Protein AF-K9VAM4-F1 (afdb_monomer)

Secondary structure (DSSP, 8-state):
----------------------PPP------SHHHHHHHHHHHHHHHHHHHHHT----PPPHHHHHHHHHHHHHHHHHHHHHSTT--SHHHHHHHHHHHHHHHHHHHHS---SHHHHHHHHHHHHHHHHHHHHHHHHHHHHHHHHH--SSHHHHHHHHHHHHHHHHHHHHHHHHHHHHHHHHHHHHHHHHTT-

Radius of gyration: 41.48 Å; Cα contacts (8 Å, |Δi|>4): 145; chains: 1; bounding box: 111×68×100 Å

Organism: NCBI:txid179408

pLDDT: mean 79.6, std 23.28, range [32.22, 98.62]

Solvent-accessible surface area (backbone atoms only — not comparable to full-atom values): 11176 Å² total; per-residue (Å²): 137,83,86,84,87,88,86,88,80,92,82,91,81,91,83,85,88,85,86,86,89,84,84,84,82,88,86,84,87,89,86,70,66,62,67,52,53,54,53,52,52,52,52,53,52,51,52,52,53,54,62,62,65,64,69,68,72,81,69,76,52,68,69,55,46,40,52,55,52,53,51,50,53,53,55,49,63,52,55,57,71,76,48,71,92,53,87,48,34,69,55,31,36,52,51,13,52,51,30,38,49,42,19,51,56,52,64,70,50,88,67,84,51,67,69,59,41,66,47,45,58,59,42,27,50,22,29,41,44,29,13,50,21,30,39,50,29,16,53,25,45,49,52,37,72,70,40,52,92,47,73,70,21,48,50,46,35,52,50,21,52,54,47,30,53,53,24,49,52,48,23,52,52,21,48,53,52,35,52,55,45,49,51,52,49,52,52,59,64,53,75,80,118

Mean predicted aligned error: 15.07 Å

Nearest PDB structures (foldseek):
  3tul-assembly5_D  TM=6.053E-01  e=4.409E-01  Salmonella enterica subsp. enterica serovar Typhimurium
  8dt0-assembly1_A  TM=5.233E-01  e=6.336E-01  synthetic construct
  8dt0-assembly2_B  TM=5.176E-01  e=1.010E+00  synthetic construct
  8tf5-assembly1_A  TM=4.336E-01  e=1.528E+00  Homo sapiens
  7z14-assembly1_C  TM=4.681E-01  e=2.086E+00  Tetronarce californica

Foldseek 3Di:
DDDDDDDDDDDDDDDDDDDDDDDDDDDDDDDDVVVVVVVVVVVVVVVVVVVVVVPPPPDDPPLRLLVQLLVLLVQLVCLCVPQVPPQALVSLLVNLVVLLVSLVSLVPRDDPDPLVVVLSVLLSVLSNQLSVLSNQLSVLNVQLVPFDPDPVSVVSVVVSVVSNVVSVVSNVVSVVSNVVSSVSSVCVSVVPD

Structure (mmCIF, N/CA/C/O backbone):
data_AF-K9VAM4-F1
#
_entry.id   AF-K9VAM4-F1
#
loop_
_atom_site.group_PDB
_atom_site.id
_atom_site.type_symbol
_atom_site.label_atom_id
_atom_site.label_alt_id
_atom_site.label_comp_id
_atom_site.label_asym_id
_atom_site.label_entity_id
_atom_site.label_seq_id
_atom_site.pdbx_PDB_ins_code
_atom_site.Cartn_x
_atom_site.Cartn_y
_atom_site.Cartn_z
_atom_site.occupancy
_atom_site.B_iso_or_equiv
_atom_site.auth_seq_id
_atom_site.auth_comp_id
_atom_site.auth_asym_id
_atom_site.auth_atom_id
_atom_site.pdbx_PDB_model_num
ATOM 1 N N . MET A 1 1 ? 87.499 0.862 -63.229 1.00 37.62 1 MET A N 1
ATOM 2 C CA . MET A 1 1 ? 88.209 -0.420 -63.031 1.00 37.62 1 MET A CA 1
ATOM 3 C C . MET A 1 1 ? 87.198 -1.407 -62.468 1.00 37.62 1 MET A C 1
ATOM 5 O O . MET A 1 1 ? 86.720 -1.185 -61.369 1.00 37.62 1 MET A O 1
ATOM 9 N N . SER A 1 2 ? 86.565 -2.199 -63.336 1.00 37.06 2 SER A N 1
ATOM 10 C CA . SER A 1 2 ? 86.938 -3.597 -63.662 1.00 37.06 2 SER A CA 1
ATOM 11 C C . SER A 1 2 ? 86.237 -4.555 -62.683 1.00 37.06 2 SER A C 1
ATOM 13 O O . SER A 1 2 ? 86.641 -4.628 -61.535 1.00 37.06 2 SER A O 1
ATOM 15 N N . GLN A 1 3 ? 85.024 -5.042 -62.970 1.00 37.03 3 GLN A N 1
ATOM 16 C CA . GLN A 1 3 ? 84.646 -6.160 -63.863 1.00 37.03 3 GLN A CA 1
ATOM 17 C C . GLN A 1 3 ? 85.127 -7.553 -63.424 1.00 37.03 3 GLN A C 1
ATOM 19 O O . GLN A 1 3 ? 86.268 -7.717 -63.009 1.00 37.03 3 GLN A O 1
ATOM 24 N N . LEU A 1 4 ? 84.239 -8.521 -63.714 1.00 40.47 4 LEU A N 1
ATOM 25 C CA . LEU A 1 4 ? 84.368 -9.990 -63.786 1.00 40.47 4 LEU A CA 1
ATOM 26 C C . LEU A 1 4 ? 83.877 -10.749 -62.537 1.00 40.47 4 LEU A C 1
ATOM 28 O O . LEU A 1 4 ? 84.564 -10.814 -61.530 1.00 40.47 4 LEU A O 1
ATOM 32 N N . ASN A 1 5 ? 82.635 -11.250 -62.479 1.00 35.59 5 ASN A N 1
ATOM 33 C CA . ASN A 1 5 ? 81.932 -12.211 -63.355 1.00 35.59 5 ASN A CA 1
ATOM 34 C C . ASN A 1 5 ? 82.564 -13.615 -63.346 1.00 35.59 5 ASN A C 1
ATOM 36 O O . ASN A 1 5 ? 83.645 -13.820 -63.896 1.00 35.59 5 ASN A O 1
ATOM 40 N N . ARG A 1 6 ? 81.819 -14.603 -62.832 1.00 36.97 6 ARG A N 1
ATOM 41 C CA . ARG A 1 6 ? 81.809 -15.950 -63.411 1.00 36.97 6 ARG A CA 1
ATOM 42 C C . ARG A 1 6 ? 80.462 -16.631 -63.150 1.00 36.97 6 ARG A C 1
ATOM 44 O O . ARG A 1 6 ? 80.115 -16.967 -62.023 1.00 36.97 6 ARG A O 1
ATOM 51 N N . LYS A 1 7 ? 79.718 -16.801 -64.239 1.00 40.75 7 LYS A N 1
ATOM 52 C CA . LYS A 1 7 ? 78.480 -17.564 -64.401 1.00 40.75 7 LYS A CA 1
ATOM 53 C C . LYS A 1 7 ? 78.786 -18.711 -65.362 1.00 40.75 7 LYS A C 1
ATOM 55 O O . LYS A 1 7 ? 79.401 -18.438 -66.387 1.00 40.75 7 LYS A O 1
ATOM 60 N N . SER A 1 8 ? 78.330 -19.925 -65.055 1.00 41.41 8 SER A N 1
ATOM 61 C CA . SER A 1 8 ? 78.046 -21.030 -66.000 1.00 41.41 8 SER A CA 1
ATOM 62 C C . SER A 1 8 ? 77.773 -22.314 -65.201 1.00 41.41 8 SER A C 1
ATOM 64 O O . SER A 1 8 ? 78.468 -22.516 -64.213 1.00 41.41 8 SER A O 1
ATOM 66 N N . THR A 1 9 ? 76.907 -23.276 -65.528 1.00 37.66 9 THR A N 1
ATOM 67 C CA . THR A 1 9 ? 75.919 -23.545 -66.598 1.00 37.66 9 THR A CA 1
ATOM 68 C C . THR A 1 9 ? 75.334 -24.937 -66.228 1.00 37.66 9 THR A C 1
ATOM 70 O O . THR A 1 9 ? 76.096 -25.781 -65.775 1.00 37.66 9 THR A O 1
ATOM 73 N N . ILE A 1 10 ? 74.010 -25.085 -66.065 1.00 40.06 10 ILE A N 1
ATOM 74 C CA . ILE A 1 10 ? 73.048 -25.892 -66.875 1.00 40.06 10 ILE A CA 1
ATOM 75 C C . ILE A 1 10 ? 73.368 -27.391 -67.077 1.00 40.06 10 ILE A C 1
ATOM 77 O O . ILE A 1 10 ? 74.364 -27.707 -67.709 1.00 40.06 10 ILE A O 1
ATOM 81 N N . ASP A 1 11 ? 72.433 -28.263 -66.660 1.00 32.22 11 ASP A N 1
ATOM 82 C CA . ASP A 1 11 ? 71.747 -29.327 -67.450 1.00 32.22 11 ASP A CA 1
ATOM 83 C C . ASP A 1 11 ? 70.689 -29.974 -66.523 1.00 32.22 11 ASP A C 1
ATOM 85 O O . ASP A 1 11 ? 71.003 -30.312 -65.388 1.00 32.22 11 ASP A O 1
ATOM 89 N N . ASN A 1 12 ? 69.368 -29.954 -66.742 1.00 35.94 12 ASN A N 1
ATOM 90 C CA . ASN A 1 12 ? 68.502 -30.484 -67.803 1.00 35.94 12 ASN A CA 1
ATOM 91 C C . ASN A 1 12 ? 68.641 -32.000 -68.050 1.00 35.94 12 ASN A C 1
ATOM 93 O O . ASN A 1 12 ? 69.659 -32.441 -68.566 1.00 35.94 12 ASN A O 1
ATOM 97 N N . ARG A 1 13 ? 67.575 -32.761 -67.731 1.00 33.62 13 ARG A N 1
ATOM 98 C CA . ARG A 1 13 ? 66.914 -33.792 -68.570 1.00 33.62 13 ARG A CA 1
ATOM 99 C C . ARG A 1 13 ? 66.278 -34.919 -67.725 1.00 33.62 13 ARG A C 1
ATOM 101 O O . ARG A 1 13 ? 66.940 -35.796 -67.192 1.00 33.62 13 ARG A O 1
ATOM 108 N N . GLN A 1 14 ? 64.955 -34.835 -67.627 1.00 41.59 14 GLN A N 1
ATOM 109 C CA . GLN A 1 14 ? 63.946 -35.896 -67.763 1.00 41.59 14 GLN A CA 1
ATOM 110 C C . GLN A 1 14 ? 64.438 -37.348 -67.978 1.00 41.59 14 GLN A C 1
ATOM 112 O O . GLN A 1 14 ? 65.102 -37.628 -68.972 1.00 41.59 14 GLN A O 1
ATOM 117 N N . SER A 1 15 ? 63.977 -38.285 -67.138 1.00 35.22 15 SER A N 1
ATOM 118 C CA . SER A 1 15 ? 63.713 -39.674 -67.547 1.00 35.22 15 SER A CA 1
ATOM 119 C C . SER A 1 15 ? 62.648 -40.310 -66.655 1.00 35.22 15 SER A C 1
ATOM 121 O O . SER A 1 15 ? 62.762 -40.306 -65.431 1.00 35.22 15 SER A O 1
ATOM 123 N N . SER A 1 16 ? 61.614 -40.827 -67.310 1.00 37.03 16 SER A N 1
ATOM 124 C CA . SER A 1 16 ? 60.559 -41.668 -66.757 1.00 37.03 16 SER A CA 1
ATOM 125 C C . SER A 1 16 ? 61.037 -43.116 -66.552 1.00 37.03 16 SER A C 1
ATOM 127 O O . SER A 1 16 ? 62.029 -43.532 -67.149 1.00 37.03 16 SER A O 1
ATOM 129 N N . ASP A 1 17 ? 60.221 -43.853 -65.795 1.00 36.50 17 ASP A N 1
ATOM 130 C CA . ASP A 1 17 ? 59.958 -45.299 -65.859 1.00 36.50 17 ASP A CA 1
ATOM 131 C C . ASP A 1 17 ? 60.779 -46.304 -65.026 1.00 36.50 17 ASP A C 1
ATOM 133 O O . ASP A 1 17 ? 61.992 -46.217 -64.870 1.00 36.50 17 ASP A O 1
ATOM 137 N N . ALA A 1 18 ? 60.015 -47.324 -64.597 1.00 35.16 18 ALA A N 1
ATOM 138 C CA . ALA A 1 18 ? 60.340 -48.616 -63.974 1.00 35.16 18 ALA A CA 1
ATOM 139 C C . ALA A 1 18 ? 60.298 -48.652 -62.424 1.00 35.16 18 ALA A C 1
ATOM 141 O O . ALA A 1 18 ? 61.204 -48.172 -61.758 1.00 35.16 18 ALA A O 1
ATOM 142 N N . LEU A 1 19 ? 59.192 -49.040 -61.766 1.00 34.91 19 LEU A N 1
ATOM 143 C CA . LEU A 1 19 ? 58.516 -50.357 -61.684 1.00 34.91 19 LEU A CA 1
ATOM 144 C C . LEU A 1 19 ? 59.092 -51.266 -60.564 1.00 34.91 19 LEU A C 1
ATOM 146 O O . LEU A 1 19 ? 60.122 -51.896 -60.739 1.00 34.91 19 LEU A O 1
ATOM 150 N N . TYR A 1 20 ? 58.301 -51.360 -59.483 1.00 34.16 20 TYR A N 1
ATOM 151 C CA . TYR A 1 20 ? 58.077 -52.479 -58.543 1.00 34.16 20 TYR A CA 1
ATOM 152 C C . TYR A 1 20 ? 59.139 -52.986 -57.541 1.00 34.16 20 TYR A C 1
ATOM 154 O O . TYR A 1 20 ? 60.326 -53.081 -57.818 1.00 34.16 20 TYR A O 1
ATOM 162 N N . ASP A 1 21 ? 58.566 -53.427 -56.404 1.00 34.41 21 ASP A N 1
ATOM 163 C CA . ASP A 1 21 ? 59.089 -54.169 -55.240 1.00 34.41 21 ASP A CA 1
ATOM 164 C C . ASP A 1 21 ? 59.903 -53.364 -54.208 1.00 34.41 21 ASP A C 1
ATOM 166 O O . ASP A 1 21 ? 60.899 -52.735 -54.526 1.00 34.41 21 ASP A O 1
ATOM 170 N N . LYS A 1 22 ? 59.570 -53.303 -52.908 1.00 37.31 22 LYS A N 1
ATOM 171 C CA . LYS A 1 22 ? 58.867 -54.228 -52.000 1.00 37.31 22 LYS A CA 1
ATOM 172 C C . LYS A 1 22 ? 58.247 -53.440 -50.835 1.00 37.31 22 LYS A C 1
ATOM 174 O O . LYS A 1 22 ? 58.937 -52.654 -50.190 1.00 37.31 22 LYS A O 1
ATOM 179 N N . ILE A 1 23 ? 56.986 -53.719 -50.513 1.00 44.47 23 ILE A N 1
ATOM 180 C CA . ILE A 1 23 ? 56.334 -53.324 -49.254 1.00 44.47 23 ILE A CA 1
ATOM 181 C C . ILE A 1 23 ? 56.411 -54.525 -48.300 1.00 44.47 23 ILE A C 1
ATOM 183 O O . ILE A 1 23 ? 55.922 -55.591 -48.674 1.00 44.47 23 ILE A O 1
ATOM 187 N N . PRO A 1 24 ? 56.963 -54.400 -47.081 1.00 40.12 24 PRO A N 1
ATOM 188 C CA . PRO A 1 24 ? 56.628 -55.311 -46.001 1.00 40.12 24 PRO A CA 1
ATOM 189 C C . PRO A 1 24 ? 55.416 -54.771 -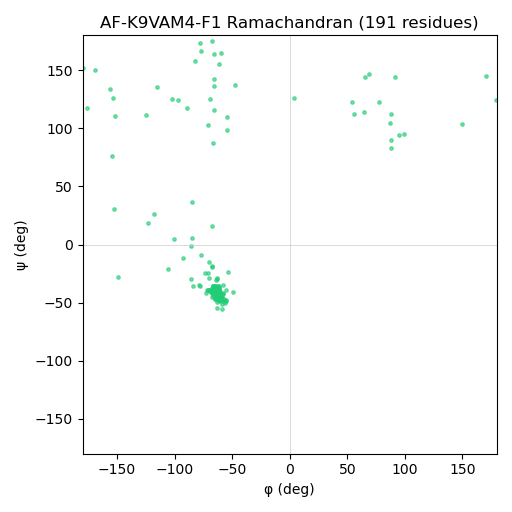45.234 1.00 40.12 24 PRO A C 1
ATOM 191 O O . PRO A 1 24 ? 55.439 -53.684 -44.656 1.00 40.12 24 PRO A O 1
ATOM 194 N N . GLU A 1 25 ? 54.341 -55.553 -45.273 1.00 45.72 25 GLU A N 1
ATOM 195 C CA . GLU A 1 25 ? 53.184 -55.425 -44.396 1.00 45.72 25 GLU A CA 1
ATOM 196 C C . GLU A 1 25 ? 53.541 -55.730 -42.935 1.00 45.72 25 GLU A C 1
ATOM 198 O O . GLU A 1 25 ? 54.532 -56.399 -42.635 1.00 45.72 25 GLU A O 1
ATOM 203 N N . SER A 1 26 ? 52.623 -55.311 -42.056 1.00 43.41 26 SER A N 1
ATOM 204 C CA . SER A 1 26 ? 52.590 -55.449 -40.594 1.00 43.41 26 SER A CA 1
ATOM 205 C C . SER A 1 26 ? 53.309 -54.281 -39.903 1.00 43.41 26 SER A C 1
ATOM 207 O O . SER A 1 26 ? 54.506 -54.091 -40.027 1.00 43.41 26 SER A O 1
ATOM 209 N N . THR A 1 27 ? 52.673 -53.369 -39.176 1.00 41.69 27 THR A N 1
ATOM 210 C CA . THR A 1 27 ? 51.403 -53.289 -38.437 1.00 41.69 27 THR A CA 1
ATOM 211 C C . THR A 1 27 ? 51.256 -51.782 -38.082 1.00 41.69 27 THR A C 1
ATOM 213 O O . THR A 1 27 ? 52.254 -51.076 -38.028 1.00 41.69 27 THR A O 1
ATOM 216 N N . PHE A 1 28 ? 50.113 -51.118 -37.932 1.00 38.25 28 PHE A N 1
ATOM 217 C CA . PHE A 1 28 ? 49.083 -51.285 -36.917 1.00 38.25 28 PHE A CA 1
ATOM 218 C C . PHE A 1 28 ? 47.967 -50.263 -37.220 1.00 38.25 28 PHE A C 1
ATOM 220 O O . PHE A 1 28 ? 48.181 -49.200 -37.799 1.00 38.25 28 PHE A O 1
ATOM 227 N N . PHE A 1 29 ? 46.767 -50.640 -36.815 1.00 45.12 29 PHE A N 1
ATOM 228 C CA . PHE A 1 29 ? 45.463 -50.044 -37.059 1.00 45.12 29 PHE A CA 1
ATOM 229 C C . PHE A 1 29 ? 45.241 -48.586 -36.589 1.00 45.12 29 PHE A C 1
ATOM 231 O O . PHE A 1 29 ? 45.898 -48.089 -35.682 1.00 45.12 29 PHE A O 1
ATOM 238 N N . CYS A 1 30 ? 44.152 -48.011 -37.130 1.00 46.12 30 CYS A N 1
ATOM 239 C CA . CYS A 1 30 ? 43.309 -46.924 -36.596 1.00 46.12 30 CYS A CA 1
ATOM 240 C C . CYS A 1 30 ? 43.681 -45.462 -36.901 1.00 46.12 30 CYS A C 1
ATOM 242 O O . CYS A 1 30 ? 44.131 -44.743 -36.017 1.00 46.12 30 CYS A O 1
ATOM 244 N N . ASN A 1 31 ? 43.293 -44.933 -38.075 1.00 47.97 31 ASN A N 1
ATOM 245 C CA . ASN A 1 31 ? 43.011 -43.490 -38.164 1.00 47.97 31 ASN A CA 1
ATOM 246 C C . ASN A 1 31 ? 42.036 -43.080 -39.287 1.00 47.97 31 ASN A C 1
ATOM 248 O O . ASN A 1 31 ? 42.422 -42.545 -40.323 1.00 47.97 31 ASN A O 1
ATOM 252 N N . ARG A 1 32 ? 40.734 -43.313 -39.085 1.00 47.06 32 ARG A N 1
ATOM 253 C CA . ARG A 1 32 ? 39.685 -42.604 -39.854 1.00 47.06 32 ARG A CA 1
ATOM 254 C C . ARG A 1 32 ? 38.384 -42.400 -39.071 1.00 47.06 32 ARG A C 1
ATOM 256 O O . ARG A 1 32 ? 37.711 -41.397 -39.274 1.00 47.06 32 ARG A O 1
ATOM 263 N N . GLY A 1 33 ? 38.082 -43.280 -38.111 1.00 42.22 33 GLY A N 1
ATOM 264 C CA . GLY A 1 33 ? 36.947 -43.118 -37.188 1.00 42.22 33 GLY A CA 1
ATOM 265 C C . GLY A 1 33 ? 37.194 -42.118 -36.051 1.00 42.22 33 GLY A C 1
ATOM 266 O O . GLY A 1 33 ? 36.296 -41.357 -35.697 1.00 42.22 33 GLY A O 1
ATOM 267 N N . PHE A 1 34 ? 38.424 -42.057 -35.525 1.00 46.69 34 PHE A N 1
ATOM 268 C CA . PHE A 1 34 ? 38.776 -41.203 -34.382 1.00 46.69 34 PHE A CA 1
ATOM 269 C C . PHE A 1 34 ? 38.591 -39.715 -34.724 1.00 46.69 34 PHE A C 1
ATOM 271 O O . PHE A 1 34 ? 37.850 -39.007 -34.052 1.00 46.69 34 PHE A O 1
ATOM 278 N N . MET A 1 35 ? 39.127 -39.255 -35.859 1.00 47.69 35 MET A N 1
ATOM 279 C CA . MET A 1 35 ? 39.019 -37.853 -36.290 1.00 47.69 35 MET A CA 1
ATOM 280 C C . MET A 1 35 ? 37.568 -37.394 -36.560 1.00 47.69 35 MET A C 1
ATOM 282 O O . MET A 1 35 ? 37.245 -36.220 -36.368 1.00 47.69 35 MET A O 1
ATOM 286 N N . TYR A 1 36 ? 36.675 -38.306 -36.968 1.00 51.09 36 TYR A N 1
ATOM 287 C CA . TYR A 1 36 ? 35.255 -38.011 -37.210 1.00 51.09 36 TYR A CA 1
ATOM 288 C C . TYR A 1 36 ? 34.449 -37.938 -35.903 1.00 51.09 36 TYR A C 1
ATOM 290 O O . TYR A 1 36 ? 33.557 -37.101 -35.772 1.00 51.09 36 TYR A O 1
ATOM 298 N N . PHE A 1 37 ? 34.807 -38.762 -34.912 1.00 47.31 37 PHE A N 1
ATOM 299 C CA . PHE A 1 37 ? 34.216 -38.732 -33.574 1.00 47.31 37 PHE A CA 1
ATOM 300 C C . PHE A 1 37 ? 34.536 -37.414 -32.849 1.00 47.31 37 PHE A C 1
ATOM 302 O O . PHE A 1 37 ? 33.616 -36.751 -32.377 1.00 47.31 37 PHE A O 1
ATOM 309 N N . PHE A 1 38 ? 35.795 -36.952 -32.863 1.00 51.62 38 PHE A N 1
ATOM 310 C CA . PHE A 1 38 ? 36.166 -35.663 -32.251 1.00 51.62 38 PHE A CA 1
ATOM 311 C C . PHE A 1 38 ? 35.530 -34.460 -32.959 1.00 51.62 38 PHE A C 1
ATOM 313 O O . PHE A 1 38 ? 35.039 -33.553 -32.291 1.00 51.62 38 PHE A O 1
ATOM 320 N N . ARG A 1 39 ? 35.451 -34.464 -34.298 1.00 54.47 39 ARG A N 1
ATOM 321 C CA . ARG A 1 39 ? 34.764 -33.401 -35.056 1.00 54.47 39 ARG A CA 1
ATOM 322 C C . ARG A 1 39 ? 33.266 -33.328 -34.750 1.00 54.47 39 ARG A C 1
ATOM 324 O O . ARG A 1 39 ? 32.732 -32.232 -34.614 1.00 54.47 39 ARG A O 1
ATOM 331 N N . LYS A 1 40 ? 32.599 -34.477 -34.604 1.00 54.28 40 LYS A N 1
ATOM 332 C CA . LYS A 1 40 ? 31.167 -34.551 -34.282 1.00 54.28 40 LYS A CA 1
ATOM 333 C C . LYS A 1 40 ? 30.882 -34.103 -32.843 1.00 54.28 40 LYS A C 1
ATOM 335 O O . LYS A 1 40 ? 29.921 -33.374 -32.627 1.00 54.28 40 LYS A O 1
ATOM 340 N N . GLN A 1 41 ? 31.744 -34.461 -31.888 1.00 58.97 41 GLN A N 1
ATOM 341 C CA . GLN A 1 41 ? 31.607 -34.036 -30.490 1.00 58.97 41 GLN A CA 1
ATOM 342 C C . GLN A 1 41 ? 31.888 -32.540 -30.296 1.00 58.97 41 GLN A C 1
ATOM 344 O O . GLN A 1 41 ? 31.144 -31.882 -29.575 1.00 58.97 41 GLN A O 1
ATOM 349 N N . ILE A 1 42 ? 32.885 -31.973 -30.991 1.00 65.62 42 ILE A N 1
ATOM 350 C CA . ILE A 1 42 ? 33.147 -30.520 -30.983 1.00 65.62 42 ILE A CA 1
ATOM 351 C C . ILE A 1 42 ? 31.971 -29.750 -31.603 1.00 65.62 42 ILE A C 1
ATOM 353 O O . ILE A 1 42 ? 31.559 -28.730 -31.058 1.00 65.62 42 ILE A O 1
ATOM 357 N N . ALA A 1 43 ? 31.386 -30.249 -32.698 1.00 62.59 43 ALA A N 1
ATOM 358 C CA . ALA A 1 43 ? 30.217 -29.622 -33.317 1.00 62.59 43 ALA A CA 1
ATOM 359 C C . ALA A 1 43 ? 28.991 -29.617 -32.385 1.00 62.59 43 ALA A C 1
ATOM 361 O O . ALA A 1 43 ? 28.309 -28.601 -32.282 1.00 62.59 43 ALA A O 1
ATOM 362 N N . ILE A 1 44 ? 28.739 -30.713 -31.661 1.00 65.94 44 ILE A N 1
ATOM 363 C CA . ILE A 1 44 ? 27.653 -30.792 -30.669 1.00 65.94 44 ILE A CA 1
ATOM 364 C C . ILE A 1 44 ? 27.909 -29.825 -29.503 1.00 65.94 44 ILE A C 1
ATOM 366 O O . ILE A 1 44 ? 26.998 -29.107 -29.096 1.00 65.94 44 ILE A O 1
ATOM 370 N N . LEU A 1 45 ? 29.150 -29.740 -29.013 1.00 60.75 45 LEU A N 1
ATOM 371 C CA . LEU A 1 45 ? 29.541 -28.803 -27.952 1.00 60.75 45 LEU A CA 1
ATOM 372 C C . LEU A 1 45 ? 29.329 -27.339 -28.365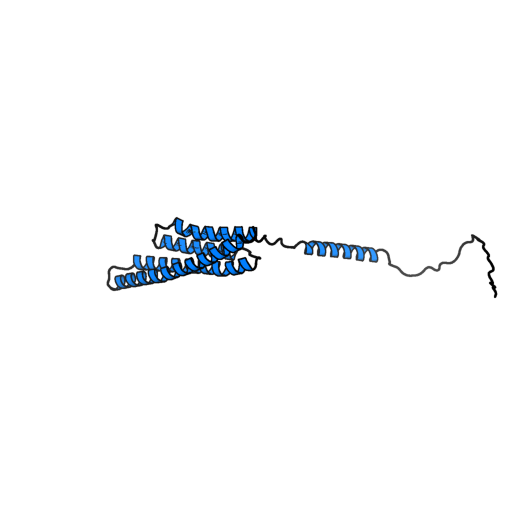 1.00 60.75 45 LEU A C 1
ATOM 374 O O . LEU A 1 45 ? 28.796 -26.557 -27.583 1.00 60.75 45 LEU A O 1
ATOM 378 N N . LEU A 1 46 ? 29.676 -26.976 -29.603 1.00 61.81 46 LEU A N 1
ATOM 379 C CA . LEU A 1 46 ? 29.460 -25.625 -30.133 1.00 61.81 46 LEU A CA 1
ATOM 380 C C . LEU A 1 46 ? 27.972 -25.283 -30.290 1.00 61.81 46 LEU A C 1
ATOM 382 O O . LEU A 1 46 ? 27.588 -24.148 -30.020 1.00 61.81 46 LEU A O 1
ATOM 386 N N . ILE A 1 47 ? 27.127 -26.250 -30.662 1.00 61.72 47 ILE A N 1
ATOM 387 C CA . ILE A 1 47 ? 25.669 -26.058 -30.743 1.00 61.72 47 ILE A CA 1
ATOM 388 C C . ILE A 1 47 ? 25.068 -25.847 -29.345 1.00 61.72 47 ILE A C 1
ATOM 390 O O . ILE A 1 47 ? 24.245 -24.952 -29.163 1.00 61.72 47 ILE A O 1
ATOM 394 N N . VAL A 1 48 ? 25.509 -26.610 -28.339 1.00 61.84 48 VAL A N 1
ATOM 395 C CA . VAL A 1 48 ? 25.052 -26.447 -26.947 1.00 61.84 48 VAL A CA 1
ATOM 396 C C . VAL A 1 48 ? 25.506 -25.102 -26.369 1.00 61.84 48 VAL A C 1
ATOM 398 O O . VAL A 1 48 ? 24.703 -24.400 -25.758 1.00 61.84 48 VAL A O 1
ATOM 401 N N . VAL A 1 49 ? 26.754 -24.692 -26.615 1.00 60.38 49 VAL A N 1
ATOM 402 C CA . VAL A 1 49 ? 27.267 -23.376 -26.197 1.00 60.38 49 VAL A CA 1
ATOM 403 C C . VAL A 1 49 ? 26.513 -22.240 -26.900 1.00 60.38 49 VAL A C 1
ATOM 405 O O . VAL A 1 49 ? 26.131 -21.276 -26.238 1.00 60.38 49 VAL A O 1
ATOM 408 N N . ALA A 1 50 ? 26.207 -22.371 -28.195 1.00 58.91 50 ALA A N 1
ATOM 409 C CA . ALA A 1 50 ? 25.399 -21.396 -28.930 1.00 58.91 50 ALA A CA 1
ATOM 410 C C . ALA A 1 50 ? 23.967 -21.287 -28.373 1.00 58.91 50 ALA A C 1
ATOM 412 O O . ALA A 1 50 ? 23.470 -20.177 -28.178 1.00 58.91 50 ALA A O 1
ATOM 413 N N . CYS A 1 51 ? 23.327 -22.410 -28.024 1.00 55.44 51 CYS A N 1
ATOM 414 C CA . CYS A 1 51 ? 22.016 -22.408 -27.367 1.00 55.44 51 CYS A CA 1
ATOM 415 C C . CYS A 1 51 ? 22.049 -21.764 -25.969 1.00 55.44 51 CYS A C 1
ATOM 417 O O . CYS A 1 51 ? 21.105 -21.059 -25.616 1.00 55.44 51 CYS A O 1
ATOM 419 N N . CYS A 1 52 ? 23.132 -21.926 -25.201 1.00 56.34 52 CYS A N 1
ATOM 420 C CA . CYS A 1 52 ? 23.294 -21.263 -23.901 1.00 56.34 52 CYS A CA 1
ATOM 421 C C . CYS A 1 52 ? 23.520 -19.745 -24.022 1.00 56.34 52 CYS A C 1
ATOM 423 O O . CYS A 1 52 ? 23.116 -18.997 -23.137 1.00 56.34 52 CYS A O 1
ATOM 425 N N . THR A 1 53 ? 24.113 -19.256 -25.118 1.00 55.84 53 THR A N 1
ATOM 426 C CA . THR A 1 53 ? 24.309 -17.807 -25.334 1.00 55.84 53 THR A CA 1
ATOM 427 C C . THR A 1 53 ? 23.047 -17.054 -25.769 1.00 55.84 53 THR A C 1
ATOM 429 O O . THR A 1 53 ? 23.052 -15.827 -25.779 1.00 55.84 53 THR A O 1
ATOM 432 N N . LEU A 1 54 ? 21.949 -17.753 -26.086 1.00 54.25 54 LEU A N 1
ATOM 433 C CA . LEU A 1 54 ? 20.680 -17.127 -26.483 1.00 54.25 54 LEU A CA 1
ATOM 434 C C . LEU A 1 54 ? 19.780 -16.741 -25.301 1.00 54.25 54 LEU A C 1
ATOM 436 O O . LEU A 1 54 ? 18.738 -16.125 -25.511 1.00 54.25 54 LEU A O 1
ATOM 440 N N . THR A 1 55 ? 20.181 -17.004 -24.053 1.00 52.28 55 THR A N 1
ATOM 441 C CA . THR A 1 55 ? 19.479 -16.465 -22.875 1.00 52.28 55 THR A CA 1
ATOM 442 C C . THR A 1 55 ? 19.950 -15.055 -22.518 1.00 52.28 55 THR A C 1
ATOM 444 O O . THR A 1 55 ? 20.023 -14.705 -21.337 1.00 52.28 55 THR A O 1
ATOM 447 N N . VAL A 1 56 ? 20.257 -14.217 -23.516 1.00 54.34 56 VAL A N 1
ATOM 448 C CA . VAL A 1 56 ? 20.256 -12.766 -23.309 1.00 54.34 56 VAL A CA 1
ATOM 449 C C . VAL A 1 56 ? 18.799 -12.403 -23.054 1.00 54.34 56 VAL A C 1
ATOM 451 O O . VAL A 1 56 ? 18.024 -12.164 -23.974 1.00 54.34 56 VAL A O 1
ATOM 454 N N . SER A 1 57 ? 18.382 -12.473 -21.791 1.00 48.47 57 SER A N 1
ATOM 455 C CA . SER A 1 57 ? 17.063 -12.026 -21.379 1.00 48.47 57 SER A CA 1
ATOM 456 C C . SER A 1 57 ? 16.926 -10.583 -21.845 1.00 48.47 57 SER A C 1
ATOM 458 O O . SER A 1 57 ? 17.621 -9.715 -21.315 1.00 48.47 57 SER A O 1
ATOM 460 N N . CYS A 1 58 ? 16.077 -10.326 -22.843 1.00 54.94 58 CYS A N 1
ATOM 461 C CA . CYS A 1 58 ? 15.620 -8.979 -23.150 1.00 54.94 58 CYS A CA 1
ATOM 462 C C . CYS A 1 58 ? 15.029 -8.419 -21.855 1.00 54.94 58 CYS A C 1
ATOM 464 O O . CYS A 1 58 ? 13.908 -8.761 -21.483 1.00 54.94 58 CYS A O 1
ATOM 466 N N . SER A 1 59 ? 15.800 -7.625 -21.110 1.00 63.34 59 SER A N 1
ATOM 467 C CA . SER A 1 59 ? 15.230 -6.853 -20.021 1.00 63.34 59 SER A CA 1
ATOM 468 C C . SER A 1 59 ? 14.291 -5.838 -20.648 1.00 63.34 59 SER A C 1
ATOM 470 O O . SER A 1 59 ? 14.651 -5.213 -21.649 1.00 63.34 59 SER A O 1
ATOM 472 N N . ASP A 1 60 ? 13.109 -5.673 -20.057 1.00 77.38 60 ASP A N 1
ATOM 473 C CA . ASP A 1 60 ? 12.167 -4.641 -20.475 1.00 77.38 60 ASP A CA 1
ATOM 474 C C . ASP A 1 60 ? 12.899 -3.302 -20.612 1.00 77.38 60 ASP A C 1
ATOM 476 O O . ASP A 1 60 ? 13.721 -2.941 -19.765 1.00 77.38 60 ASP A O 1
ATOM 480 N N . SER A 1 61 ? 12.606 -2.544 -21.668 1.00 89.19 61 SER A N 1
ATOM 481 C CA . SER A 1 61 ? 13.170 -1.202 -21.795 1.00 89.19 61 SER A CA 1
ATOM 482 C C . SER A 1 61 ? 12.706 -0.330 -20.625 1.00 89.19 61 SER A C 1
ATOM 484 O O . SER A 1 61 ? 11.636 -0.552 -20.047 1.00 89.19 61 SER A O 1
ATOM 486 N N . ARG A 1 62 ? 13.477 0.710 -20.292 1.00 90.69 62 ARG A N 1
ATOM 487 C CA . ARG A 1 62 ? 13.088 1.686 -19.260 1.00 90.69 62 ARG A CA 1
ATOM 488 C C . ARG A 1 62 ? 11.664 2.209 -19.469 1.00 90.69 62 ARG A C 1
ATOM 490 O O . ARG A 1 62 ? 10.914 2.320 -18.508 1.00 90.69 62 ARG A O 1
ATOM 497 N N . ALA A 1 63 ? 11.266 2.480 -20.714 1.00 91.25 63 ALA A N 1
ATOM 498 C CA . ALA A 1 63 ? 9.923 2.959 -21.041 1.00 91.25 63 ALA A CA 1
ATOM 499 C C . ALA A 1 63 ? 8.823 1.941 -20.681 1.00 91.25 63 ALA A C 1
ATOM 501 O O . ALA A 1 63 ? 7.781 2.315 -20.134 1.00 91.25 63 ALA A O 1
ATOM 502 N N . VAL A 1 64 ? 9.063 0.650 -20.935 1.00 93.12 64 VAL A N 1
ATOM 503 C CA . VAL A 1 64 ? 8.134 -0.428 -20.565 1.00 93.12 64 VAL A CA 1
ATOM 504 C C . VAL A 1 64 ? 8.054 -0.569 -19.044 1.00 93.12 64 VAL A C 1
ATOM 506 O O . VAL A 1 64 ? 6.951 -0.633 -18.501 1.00 93.12 64 VAL A O 1
ATOM 509 N N . GLN A 1 65 ? 9.194 -0.546 -18.346 1.00 95.00 65 GLN A N 1
ATOM 510 C CA . GLN A 1 65 ? 9.232 -0.613 -16.879 1.00 95.00 65 GLN A CA 1
ATOM 511 C C . GLN A 1 65 ? 8.515 0.582 -16.236 1.00 95.00 65 GLN A C 1
ATOM 513 O O . GLN A 1 65 ? 7.682 0.390 -15.354 1.00 95.00 65 GLN A O 1
ATOM 518 N N . CYS A 1 66 ? 8.752 1.795 -16.741 1.00 95.81 66 CYS A N 1
ATOM 519 C CA . CYS A 1 66 ? 8.035 3.010 -16.356 1.00 95.81 66 CYS A CA 1
ATOM 520 C C . CYS A 1 66 ? 6.522 2.867 -16.525 1.00 95.81 66 CYS A C 1
ATOM 522 O O . CYS A 1 66 ? 5.765 3.141 -15.600 1.00 95.81 66 CYS A O 1
ATOM 524 N N . THR A 1 67 ? 6.078 2.383 -17.686 1.00 95.69 67 THR A N 1
ATOM 525 C CA . THR A 1 67 ? 4.649 2.193 -17.967 1.00 95.69 67 THR A CA 1
ATOM 526 C C . THR A 1 67 ? 4.012 1.221 -16.973 1.00 95.69 67 THR A C 1
ATOM 528 O O . THR A 1 67 ? 2.946 1.507 -16.427 1.00 95.69 67 THR A O 1
ATOM 531 N N . LYS A 1 68 ? 4.670 0.086 -16.700 1.00 96.69 68 LYS A N 1
ATOM 532 C CA . LYS A 1 68 ? 4.181 -0.913 -15.740 1.00 96.69 68 LYS A CA 1
ATOM 533 C C . LYS A 1 68 ? 4.143 -0.359 -14.314 1.00 96.69 68 LYS A C 1
ATOM 535 O O . LYS A 1 68 ? 3.120 -0.498 -13.651 1.00 96.69 68 LYS A O 1
ATOM 540 N N . PHE A 1 69 ? 5.210 0.304 -13.869 1.00 97.56 69 PHE A N 1
ATOM 541 C CA . PHE A 1 69 ? 5.288 0.881 -12.526 1.00 97.56 69 PHE A CA 1
ATOM 542 C C . PHE A 1 69 ? 4.218 1.969 -12.344 1.00 97.56 69 PHE A C 1
ATOM 544 O O . PHE A 1 69 ? 3.369 1.859 -11.458 1.00 97.56 69 PHE A O 1
ATOM 551 N N . THR A 1 70 ? 4.165 2.971 -13.225 1.00 96.81 70 THR A N 1
ATOM 552 C CA . THR A 1 70 ? 3.170 4.052 -13.134 1.00 96.81 70 THR A CA 1
ATOM 553 C C . THR A 1 70 ? 1.738 3.520 -13.172 1.00 96.81 70 THR A C 1
ATOM 555 O O . THR A 1 70 ? 0.883 4.037 -12.460 1.00 96.81 70 THR A O 1
ATOM 558 N N . LYS A 1 71 ? 1.463 2.453 -13.934 1.00 97.38 71 LYS A N 1
ATOM 559 C CA . LYS A 1 71 ? 0.139 1.816 -13.944 1.00 97.38 71 LYS A CA 1
ATOM 560 C C . LYS A 1 71 ? -0.263 1.278 -12.566 1.00 97.38 71 LYS A C 1
ATOM 562 O O . LYS A 1 71 ? -1.399 1.501 -12.157 1.00 97.38 71 LYS A O 1
ATOM 567 N N . ILE A 1 72 ? 0.638 0.588 -11.864 1.00 97.88 72 ILE A N 1
ATOM 568 C CA . ILE A 1 72 ? 0.361 0.043 -10.523 1.00 97.88 72 ILE A CA 1
ATOM 569 C C . ILE A 1 72 ? 0.162 1.182 -9.514 1.00 97.88 72 ILE A C 1
ATOM 571 O O . ILE A 1 72 ? -0.808 1.166 -8.762 1.00 97.88 72 ILE A O 1
ATOM 575 N N . VAL A 1 73 ? 1.016 2.210 -9.549 1.00 96.62 73 VAL A N 1
ATOM 576 C CA . VAL A 1 73 ? 0.885 3.385 -8.667 1.00 96.62 73 VAL A CA 1
ATOM 577 C C . VAL A 1 73 ? -0.442 4.109 -8.894 1.00 96.62 73 VAL A C 1
ATOM 579 O O . VAL A 1 73 ? -1.162 4.379 -7.939 1.00 96.62 73 VAL A O 1
ATOM 582 N N . ASN A 1 74 ? -0.818 4.357 -10.150 1.00 95.31 74 ASN A N 1
ATOM 583 C CA . ASN A 1 74 ? -2.088 5.009 -10.473 1.00 95.31 74 ASN A CA 1
ATOM 584 C C . ASN A 1 74 ? -3.295 4.179 -10.024 1.00 95.31 74 ASN A C 1
ATOM 586 O O . ASN A 1 74 ? -4.288 4.745 -9.576 1.00 95.31 74 ASN A O 1
ATOM 590 N N . LYS A 1 75 ? -3.208 2.845 -10.121 1.00 95.44 75 LYS A N 1
ATOM 591 C CA . LYS A 1 75 ? -4.234 1.944 -9.585 1.00 95.44 75 LYS A CA 1
ATOM 592 C C . LYS A 1 75 ? -4.378 2.125 -8.071 1.00 95.44 75 LYS A C 1
ATOM 594 O O . LYS A 1 75 ? -5.504 2.194 -7.600 1.00 95.44 75 LYS A O 1
ATOM 599 N N . GLY A 1 76 ? -3.268 2.244 -7.339 1.00 94.00 76 GLY A N 1
ATOM 600 C CA . GLY A 1 76 ? -3.278 2.540 -5.903 1.00 94.00 76 GLY A CA 1
ATOM 601 C C . GLY A 1 76 ? -3.903 3.893 -5.573 1.00 94.00 76 GLY A C 1
ATOM 602 O O . GLY A 1 76 ? -4.774 3.961 -4.713 1.00 94.00 76 GLY A O 1
ATOM 603 N N . ASN A 1 77 ? -3.534 4.949 -6.299 1.00 90.31 77 ASN A N 1
ATOM 604 C CA . ASN A 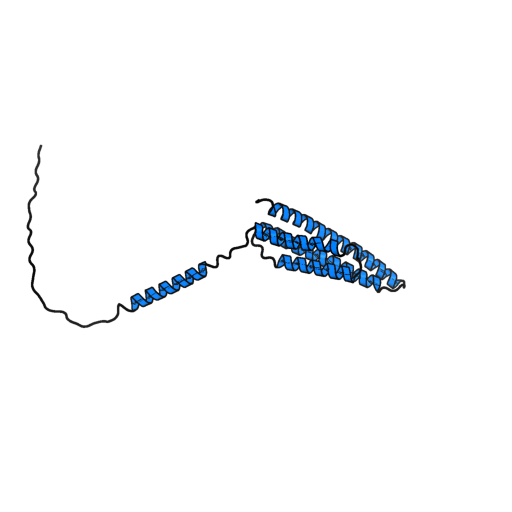1 77 ? -4.082 6.291 -6.074 1.00 90.31 77 ASN A CA 1
ATOM 605 C C . ASN A 1 77 ? -5.597 6.350 -6.321 1.00 90.31 77 ASN A C 1
ATOM 607 O O . ASN A 1 77 ? -6.315 7.012 -5.580 1.00 90.31 77 ASN A O 1
ATOM 611 N N . ALA A 1 78 ? -6.094 5.603 -7.310 1.00 92.19 78 ALA A N 1
ATOM 612 C CA . ALA A 1 78 ? -7.520 5.534 -7.612 1.00 92.19 78 ALA A CA 1
ATOM 613 C C . ALA A 1 78 ? -8.353 4.839 -6.517 1.00 92.19 78 ALA A C 1
ATOM 615 O O . ALA A 1 78 ? -9.567 5.017 -6.492 1.00 92.19 78 ALA A O 1
ATOM 616 N N . LEU A 1 79 ? -7.744 4.056 -5.614 1.00 90.31 79 LEU A N 1
ATOM 617 C CA . LEU A 1 79 ? -8.480 3.366 -4.545 1.00 90.31 79 LEU A CA 1
ATOM 618 C C . LEU A 1 79 ? -9.145 4.338 -3.565 1.00 90.31 79 LEU A C 1
ATOM 620 O O . LEU A 1 79 ? -10.196 4.018 -3.020 1.00 90.31 79 LEU A O 1
ATOM 624 N N . ILE A 1 80 ? -8.552 5.517 -3.355 1.00 79.50 80 ILE A N 1
ATOM 625 C CA . ILE A 1 80 ? -9.083 6.525 -2.427 1.00 79.50 80 ILE A CA 1
ATOM 626 C C . ILE A 1 80 ? -10.418 7.079 -2.939 1.00 79.50 80 ILE A C 1
ATOM 628 O O . ILE A 1 80 ? -11.333 7.313 -2.153 1.00 79.50 80 ILE A O 1
ATOM 632 N N . ASP A 1 81 ? -10.562 7.228 -4.256 1.00 79.56 81 ASP A N 1
ATOM 633 C CA . ASP A 1 81 ? -11.761 7.807 -4.866 1.00 79.56 81 ASP A CA 1
ATOM 634 C C . ASP A 1 81 ? -12.968 6.858 -4.844 1.00 79.56 81 ASP A C 1
ATOM 636 O O . ASP A 1 81 ? -14.109 7.318 -4.887 1.00 79.56 81 ASP A O 1
ATOM 640 N N . VAL A 1 82 ? -12.732 5.542 -4.774 1.00 76.00 82 VAL A N 1
ATOM 641 C CA . VAL A 1 82 ? -13.786 4.515 -4.865 1.00 76.00 82 VAL A CA 1
ATOM 642 C C . VAL A 1 82 ? -14.710 4.539 -3.649 1.00 76.00 82 VAL A C 1
ATOM 644 O O . VAL A 1 82 ? -15.924 4.422 -3.805 1.00 76.00 82 VAL A O 1
ATOM 647 N N . ASP A 1 83 ? -14.149 4.737 -2.457 1.00 71.88 83 ASP A N 1
ATOM 648 C CA . ASP A 1 83 ? -14.869 4.606 -1.186 1.00 71.88 83 ASP A CA 1
ATOM 649 C C . ASP A 1 83 ? -14.821 5.884 -0.332 1.00 71.88 83 ASP A C 1
ATOM 651 O O . ASP A 1 83 ? -15.117 5.851 0.860 1.00 71.88 83 ASP A O 1
ATOM 655 N N . LYS A 1 84 ? -14.505 7.040 -0.934 1.00 71.06 84 LYS A N 1
ATOM 656 C CA . LYS A 1 84 ? -14.299 8.325 -0.233 1.00 71.06 84 LYS A CA 1
ATOM 657 C C . LYS A 1 84 ? -15.448 8.775 0.684 1.00 71.06 84 LYS A C 1
ATOM 659 O O . LYS A 1 84 ? -15.234 9.573 1.592 1.00 71.06 84 LYS A O 1
ATOM 664 N N . ASP A 1 85 ? -16.664 8.292 0.431 1.00 76.31 85 ASP A N 1
ATOM 665 C CA . ASP A 1 85 ? -17.872 8.651 1.182 1.00 76.31 85 ASP A CA 1
ATOM 666 C C . ASP A 1 85 ? -18.261 7.580 2.230 1.00 76.31 85 ASP A C 1
ATOM 668 O O . ASP A 1 85 ? -19.303 7.693 2.878 1.00 76.31 85 ASP A O 1
ATOM 672 N N . ARG A 1 86 ? -17.445 6.528 2.408 1.00 81.31 86 ARG A N 1
ATOM 673 C CA . ARG A 1 86 ? -17.708 5.382 3.294 1.00 81.31 86 ARG A CA 1
ATOM 674 C C . ARG A 1 86 ? -16.564 5.173 4.287 1.00 81.31 86 ARG A C 1
ATOM 676 O O . ARG A 1 86 ? -15.482 4.727 3.930 1.00 81.31 86 ARG A O 1
ATOM 683 N N . ASN A 1 87 ? -16.850 5.431 5.563 1.00 80.44 87 ASN A N 1
ATOM 684 C CA . ASN A 1 87 ? -15.869 5.375 6.655 1.00 80.44 87 ASN A CA 1
ATOM 685 C C . ASN A 1 87 ? -16.211 4.310 7.713 1.00 80.44 87 ASN A C 1
ATOM 687 O O . ASN A 1 87 ? -15.880 4.469 8.886 1.00 80.44 87 ASN A O 1
ATOM 691 N N . ASP A 1 88 ? -16.936 3.255 7.335 1.00 92.50 88 ASP A N 1
ATOM 692 C CA . ASP A 1 88 ? -17.222 2.135 8.231 1.00 92.50 88 ASP A CA 1
ATOM 693 C C . ASP A 1 88 ? -16.057 1.133 8.280 1.00 92.50 88 ASP A C 1
ATOM 695 O O . ASP A 1 88 ? -15.254 1.033 7.352 1.00 92.50 88 ASP A O 1
ATOM 699 N N . ALA A 1 89 ? -15.993 0.350 9.361 1.00 93.94 89 ALA A N 1
ATOM 700 C CA . ALA A 1 89 ? -14.895 -0.582 9.607 1.00 93.94 89 ALA A CA 1
ATOM 701 C C . ALA A 1 89 ? -14.669 -1.582 8.458 1.00 93.94 89 ALA A C 1
ATOM 703 O O . ALA A 1 89 ? -13.518 -1.874 8.130 1.00 93.94 89 ALA A O 1
ATOM 704 N N . ALA A 1 90 ? -15.734 -2.096 7.831 1.00 94.62 90 ALA A N 1
ATOM 705 C CA . ALA A 1 90 ? -15.611 -3.091 6.768 1.00 94.62 90 ALA A CA 1
ATOM 706 C C . ALA A 1 90 ? -15.071 -2.463 5.478 1.00 94.62 90 ALA A C 1
ATOM 708 O O . ALA A 1 90 ? -14.192 -3.035 4.829 1.00 94.62 90 ALA A O 1
ATOM 709 N N . THR A 1 91 ? -15.551 -1.270 5.126 1.00 93.62 91 THR A N 1
ATOM 710 C CA . THR A 1 91 ? -15.027 -0.527 3.976 1.00 93.62 91 THR A CA 1
ATOM 711 C C . THR A 1 91 ? -13.562 -0.141 4.186 1.00 93.62 91 THR A C 1
ATOM 713 O O . THR A 1 91 ? -12.732 -0.388 3.309 1.00 93.62 91 THR A O 1
ATOM 716 N N . THR A 1 92 ? -13.198 0.364 5.369 1.00 94.69 92 THR A N 1
ATOM 717 C CA . THR A 1 92 ? -11.801 0.705 5.690 1.00 94.69 92 THR A CA 1
ATOM 718 C C . THR A 1 92 ? -10.878 -0.523 5.667 1.00 94.69 92 THR A C 1
ATOM 720 O O . THR A 1 92 ? -9.760 -0.435 5.159 1.00 94.69 92 THR A O 1
ATOM 723 N N . ASP A 1 93 ? -11.337 -1.684 6.147 1.00 96.06 93 ASP A N 1
ATOM 724 C CA . ASP A 1 93 ? -10.579 -2.946 6.083 1.00 96.06 93 ASP A CA 1
ATOM 725 C C . ASP A 1 93 ? -10.354 -3.414 4.637 1.00 96.06 93 ASP A C 1
ATOM 727 O O . ASP A 1 93 ? -9.255 -3.822 4.255 1.00 96.06 93 ASP A O 1
ATOM 731 N N . ASN A 1 94 ? -11.377 -3.316 3.786 1.00 95.25 94 ASN A N 1
ATOM 732 C CA . ASN A 1 94 ? -11.231 -3.642 2.368 1.00 95.25 94 ASN A CA 1
ATOM 733 C C . ASN A 1 94 ? -10.252 -2.696 1.666 1.00 95.25 94 ASN A C 1
ATOM 735 O O . ASN A 1 94 ? -9.420 -3.153 0.879 1.00 95.25 94 ASN A O 1
ATOM 739 N N . LEU A 1 95 ? -10.292 -1.402 1.989 1.00 95.06 95 LEU A N 1
ATOM 740 C CA . LEU A 1 95 ? -9.329 -0.436 1.470 1.00 95.06 95 LEU A CA 1
ATOM 741 C C . LEU A 1 95 ? -7.897 -0.779 1.913 1.00 95.06 95 LEU A C 1
ATOM 743 O O . LEU A 1 95 ? -6.987 -0.801 1.080 1.00 95.06 95 LEU A O 1
ATOM 747 N N . ALA A 1 96 ? -7.700 -1.144 3.184 1.00 96.62 96 ALA A N 1
ATOM 748 C CA . ALA A 1 96 ? -6.416 -1.616 3.702 1.00 96.62 96 ALA A CA 1
ATOM 749 C C . ALA A 1 96 ? -5.884 -2.819 2.906 1.00 96.62 96 ALA A C 1
ATOM 751 O O . ALA A 1 96 ? -4.730 -2.822 2.465 1.00 96.62 96 ALA A O 1
ATOM 752 N N . LYS A 1 97 ? -6.729 -3.829 2.662 1.00 97.75 97 LYS A N 1
ATOM 753 C CA . LYS A 1 97 ? -6.371 -5.013 1.862 1.00 97.75 97 LYS A CA 1
ATOM 754 C C . LYS A 1 97 ? -6.013 -4.646 0.427 1.00 97.75 97 LYS A C 1
ATOM 756 O O . LYS A 1 97 ? -5.024 -5.159 -0.093 1.00 97.75 97 LYS A O 1
ATOM 761 N N . ASN A 1 98 ? -6.766 -3.742 -0.196 1.00 97.06 98 ASN A N 1
ATOM 762 C CA . ASN A 1 98 ? -6.485 -3.286 -1.555 1.00 97.06 98 ASN A CA 1
ATOM 763 C C . ASN A 1 98 ? -5.121 -2.590 -1.646 1.00 97.06 98 ASN A C 1
ATOM 765 O O . ASN A 1 98 ? -4.356 -2.893 -2.559 1.00 97.06 98 ASN A O 1
ATOM 769 N N . PHE A 1 99 ? -4.754 -1.744 -0.679 1.00 97.81 99 PHE A N 1
ATOM 770 C CA . PHE A 1 99 ? -3.410 -1.155 -0.638 1.00 97.81 99 PHE A CA 1
ATOM 771 C C . PHE A 1 99 ? -2.303 -2.198 -0.447 1.00 97.81 99 PHE A C 1
ATOM 773 O O . PHE A 1 99 ? -1.262 -2.102 -1.098 1.00 97.81 99 PHE A O 1
ATOM 780 N N . ASN A 1 100 ? -2.533 -3.240 0.359 1.00 98.38 100 ASN A N 1
ATOM 781 C CA . ASN A 1 100 ? -1.578 -4.346 0.477 1.00 98.38 100 ASN A CA 1
ATOM 782 C C . ASN A 1 100 ? -1.417 -5.108 -0.848 1.00 98.38 100 ASN A C 1
ATOM 784 O O . ASN A 1 100 ? -0.309 -5.481 -1.225 1.00 98.38 100 ASN A O 1
ATOM 788 N N . LEU A 1 101 ? -2.512 -5.318 -1.588 1.00 98.31 101 LEU A N 1
ATOM 789 C CA . LEU A 1 101 ? -2.455 -5.923 -2.920 1.00 98.31 101 LEU A CA 1
ATOM 790 C C . LEU A 1 101 ? -1.632 -5.066 -3.886 1.00 98.31 101 LEU A C 1
ATOM 792 O O . LEU A 1 101 ? -0.811 -5.616 -4.614 1.00 98.31 101 LEU A O 1
ATOM 796 N N . ILE A 1 102 ? -1.785 -3.738 -3.858 1.00 98.31 102 ILE A N 1
ATOM 797 C CA . ILE A 1 102 ? -0.953 -2.821 -4.654 1.00 98.31 102 ILE A CA 1
ATOM 798 C C . ILE A 1 102 ? 0.520 -2.923 -4.262 1.00 98.31 102 ILE A C 1
ATOM 800 O O . ILE A 1 102 ? 1.373 -2.990 -5.146 1.00 98.31 102 ILE A O 1
ATOM 804 N N . ALA A 1 103 ? 0.829 -2.978 -2.964 1.00 98.56 103 ALA A N 1
ATOM 805 C CA . ALA A 1 103 ? 2.199 -3.164 -2.501 1.00 98.56 103 ALA A CA 1
ATOM 806 C C . ALA A 1 103 ? 2.807 -4.470 -3.033 1.00 98.56 103 ALA A C 1
ATOM 808 O O . ALA A 1 103 ? 3.915 -4.452 -3.564 1.00 98.56 103 ALA A O 1
ATOM 809 N N . ASN A 1 104 ? 2.060 -5.574 -2.969 1.00 98.62 104 ASN A N 1
ATOM 810 C CA . ASN A 1 104 ? 2.502 -6.882 -3.457 1.00 98.62 104 ASN A CA 1
ATOM 811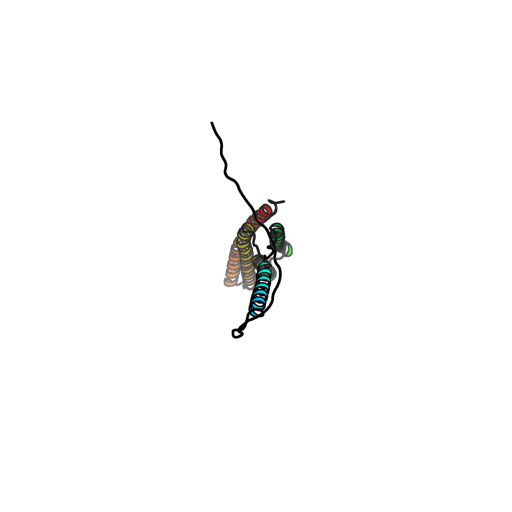 C C . ASN A 1 104 ? 2.647 -6.914 -4.987 1.00 98.62 104 ASN A C 1
ATOM 813 O O . ASN A 1 104 ? 3.624 -7.452 -5.504 1.00 98.62 104 ASN A O 1
ATOM 817 N N . GLU A 1 105 ? 1.703 -6.321 -5.726 1.00 98.38 105 GLU A N 1
ATOM 818 C CA . GLU A 1 105 ? 1.800 -6.160 -7.184 1.00 98.38 105 GLU A CA 1
ATOM 819 C C . GLU A 1 105 ? 3.049 -5.358 -7.559 1.00 98.38 105 GLU A C 1
ATOM 821 O O . GLU A 1 105 ? 3.763 -5.713 -8.502 1.00 98.38 105 GLU A O 1
ATOM 826 N N . LEU A 1 106 ? 3.329 -4.290 -6.809 1.00 98.38 106 LEU A N 1
ATOM 827 C CA . LEU A 1 106 ? 4.491 -3.452 -7.039 1.00 9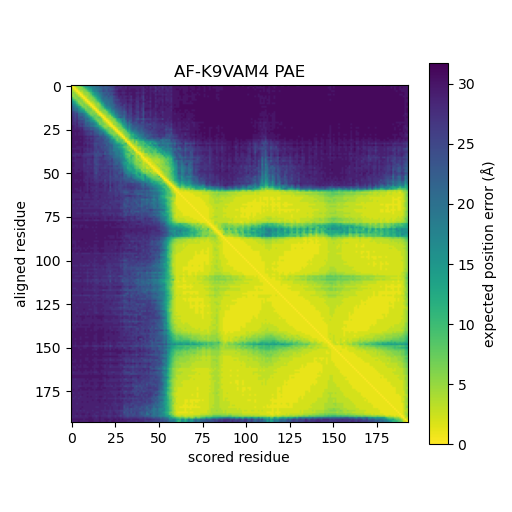8.38 106 LEU A CA 1
ATOM 828 C C . LEU A 1 106 ? 5.795 -4.159 -6.666 1.00 98.38 106 LEU A C 1
ATOM 830 O O . LEU A 1 106 ? 6.774 -4.012 -7.389 1.00 98.38 106 LEU A O 1
ATOM 834 N N . GLU A 1 107 ? 5.829 -4.933 -5.586 1.00 98.00 107 GLU A N 1
ATOM 835 C CA . GLU A 1 107 ? 6.999 -5.720 -5.181 1.00 98.00 107 GLU A CA 1
ATOM 836 C C . GLU A 1 107 ? 7.316 -6.828 -6.194 1.00 98.00 107 GLU A C 1
ATOM 838 O O . GLU A 1 107 ? 8.474 -7.027 -6.563 1.00 98.00 107 GLU A O 1
ATOM 843 N N . ALA A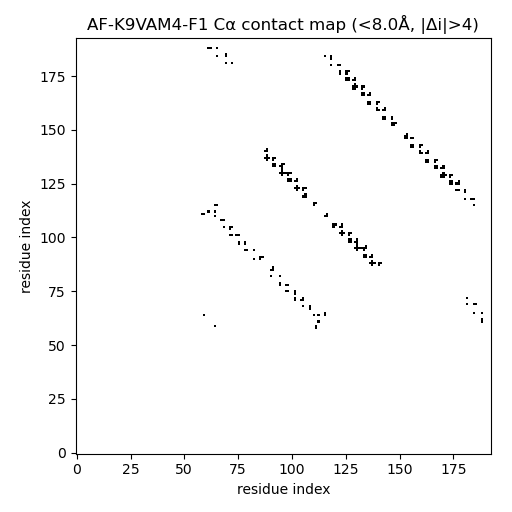 1 108 ? 6.283 -7.497 -6.711 1.00 97.94 108 ALA A N 1
ATOM 844 C CA . ALA A 1 108 ? 6.415 -8.536 -7.727 1.00 97.94 108 ALA A CA 1
ATOM 845 C C . ALA A 1 108 ? 6.820 -7.991 -9.109 1.00 97.94 108 ALA A C 1
ATOM 847 O O . ALA A 1 108 ? 7.232 -8.760 -9.986 1.00 97.94 108 ALA A O 1
ATOM 848 N N . LEU A 1 109 ? 6.716 -6.675 -9.338 1.00 96.69 109 LEU A N 1
ATOM 849 C CA . LEU A 1 109 ? 7.131 -6.064 -10.593 1.00 96.69 109 LEU A CA 1
ATOM 850 C C . LEU A 1 109 ? 8.650 -6.196 -10.768 1.00 96.69 109 LEU A C 1
ATOM 852 O O . LEU A 1 109 ? 9.449 -5.599 -10.048 1.00 96.69 109 LEU A O 1
ATOM 856 N N . ARG A 1 110 ? 9.073 -6.944 -11.787 1.00 94.06 110 ARG A N 1
ATOM 857 C CA . ARG A 1 110 ? 10.494 -7.072 -12.120 1.00 94.06 110 ARG A CA 1
ATOM 858 C C . ARG A 1 110 ? 11.027 -5.762 -12.706 1.00 94.06 110 ARG A C 1
ATOM 860 O O . ARG A 1 110 ? 10.831 -5.484 -13.887 1.00 94.06 110 ARG A O 1
ATOM 867 N N . ILE A 1 111 ? 11.751 -5.002 -11.889 1.00 94.00 111 ILE A N 1
ATOM 868 C CA . ILE A 1 111 ? 12.485 -3.800 -12.291 1.00 94.00 111 ILE A CA 1
ATOM 869 C C . ILE A 1 111 ? 13.978 -4.136 -12.416 1.00 94.00 111 ILE A C 1
ATOM 871 O O . ILE A 1 111 ? 14.600 -4.639 -11.477 1.00 94.00 111 ILE A O 1
ATOM 875 N N . THR A 1 112 ? 14.566 -3.859 -13.578 1.00 93.62 112 THR A N 1
ATOM 876 C CA . THR A 1 112 ? 16.016 -3.976 -13.817 1.00 93.62 112 THR A CA 1
ATOM 877 C C . THR A 1 112 ? 16.710 -2.621 -13.878 1.00 93.62 112 THR A C 1
ATOM 879 O O . THR A 1 112 ? 17.922 -2.562 -13.692 1.00 93.62 112 THR A O 1
ATOM 882 N N . ASP A 1 113 ? 15.968 -1.544 -14.147 1.00 94.44 113 ASP A N 1
ATOM 883 C CA . ASP A 1 113 ? 16.506 -0.184 -14.137 1.00 94.44 113 ASP A CA 1
ATOM 884 C C . ASP A 1 113 ? 16.850 0.234 -12.690 1.00 94.44 113 ASP A C 1
ATOM 886 O O . ASP A 1 113 ? 15.992 0.137 -11.806 1.00 94.44 113 ASP A O 1
ATOM 890 N N . PRO A 1 114 ? 18.092 0.670 -12.412 1.00 94.38 114 PRO A N 1
ATOM 891 C CA . PRO A 1 114 ? 18.546 0.926 -11.047 1.00 94.38 114 PRO A CA 1
ATOM 892 C C . PRO A 1 114 ? 17.783 2.076 -10.383 1.00 94.38 114 PRO A C 1
ATOM 894 O O . PRO A 1 114 ? 17.382 1.948 -9.228 1.00 94.38 114 PRO A O 1
ATOM 897 N N . THR A 1 115 ? 17.503 3.157 -11.113 1.00 95.38 115 THR A N 1
ATOM 898 C CA . THR A 1 115 ? 16.773 4.310 -10.573 1.00 95.38 115 THR A CA 1
ATOM 899 C C . THR A 1 115 ? 15.315 3.959 -10.294 1.00 95.38 115 THR A C 1
ATOM 901 O O . THR A 1 115 ? 14.780 4.326 -9.249 1.00 95.38 115 THR A O 1
ATOM 904 N N . LEU A 1 116 ? 14.663 3.186 -11.168 1.00 96.50 116 LEU A N 1
ATOM 905 C CA . LEU A 1 116 ? 13.316 2.683 -10.880 1.00 96.50 116 LEU A CA 1
ATOM 906 C C . LEU A 1 116 ? 13.303 1.765 -9.654 1.00 96.50 116 LEU A C 1
ATOM 908 O O . LEU A 1 116 ? 12.360 1.821 -8.867 1.00 96.50 116 LEU A O 1
ATOM 912 N N . LYS A 1 117 ? 14.345 0.954 -9.449 1.00 96.19 117 LYS A N 1
ATOM 913 C CA . LYS A 1 117 ? 14.448 0.052 -8.294 1.00 96.19 117 LYS A CA 1
ATOM 914 C C . LYS A 1 117 ? 14.598 0.818 -6.976 1.00 96.19 117 LYS A C 1
ATOM 916 O O . LYS A 1 117 ? 14.001 0.431 -5.969 1.00 96.19 117 LYS A O 1
ATOM 921 N N . GLU A 1 118 ? 15.340 1.924 -6.991 1.00 97.06 118 GLU A N 1
ATOM 922 C CA . GLU A 1 118 ? 15.466 2.840 -5.848 1.00 97.06 118 GLU A CA 1
ATOM 923 C C . GLU A 1 118 ? 14.135 3.497 -5.466 1.00 97.06 118 GLU A C 1
ATOM 925 O O . GLU A 1 118 ? 13.912 3.774 -4.290 1.00 97.06 118 GLU A O 1
ATOM 930 N N . ILE A 1 119 ? 13.232 3.710 -6.428 1.00 98.25 119 ILE A N 1
ATOM 931 C CA . ILE A 1 119 ? 11.888 4.255 -6.178 1.00 98.25 119 ILE A CA 1
ATOM 932 C C . ILE A 1 119 ? 10.908 3.148 -5.758 1.00 98.25 119 ILE A C 1
ATOM 934 O O . ILE A 1 119 ? 10.042 3.372 -4.909 1.00 98.25 119 ILE A O 1
ATOM 938 N N . GLN A 1 120 ? 11.050 1.944 -6.320 1.00 98.06 120 GLN A N 1
ATOM 939 C CA . GLN A 1 120 ? 10.160 0.804 -6.091 1.00 98.06 120 GLN A CA 1
ATOM 940 C C . GLN A 1 120 ? 10.095 0.406 -4.618 1.00 98.06 120 GLN A C 1
ATOM 942 O O . GLN A 1 120 ? 9.009 0.372 -4.048 1.00 98.06 120 GLN A O 1
ATOM 947 N N . LYS A 1 121 ? 11.240 0.126 -3.985 1.00 96.69 121 LYS A N 1
ATOM 948 C CA . LYS A 1 121 ? 11.264 -0.397 -2.609 1.00 96.69 121 LYS A CA 1
ATOM 949 C C . LYS A 1 121 ? 10.619 0.565 -1.593 1.00 96.69 121 LYS A C 1
ATOM 951 O O . LYS A 1 121 ? 9.789 0.109 -0.808 1.00 96.69 121 LYS A O 1
ATOM 956 N N . PRO A 1 122 ? 10.926 1.875 -1.598 1.00 98.12 122 PRO A N 1
ATOM 957 C CA . PRO A 1 122 ? 10.207 2.836 -0.767 1.00 98.12 122 PRO A CA 1
ATOM 958 C C . PRO A 1 122 ? 8.712 2.921 -1.090 1.00 98.12 122 PRO A C 1
ATOM 960 O O . PRO A 1 122 ? 7.922 3.063 -0.168 1.00 98.12 122 PRO A O 1
ATOM 963 N N . SER A 1 123 ? 8.315 2.784 -2.360 1.00 98.25 123 SER A N 1
ATOM 964 C CA . SER A 1 123 ? 6.896 2.846 -2.745 1.00 98.25 123 SER A CA 1
ATOM 965 C C . 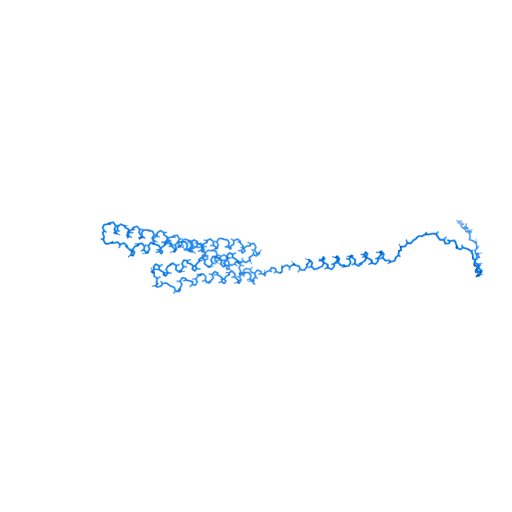SER A 1 123 ? 6.107 1.640 -2.224 1.00 98.25 123 SER A C 1
ATOM 967 O O . SER A 1 123 ? 5.003 1.791 -1.710 1.00 98.25 123 SER A O 1
ATOM 969 N N . VAL A 1 124 ? 6.695 0.437 -2.292 1.00 98.56 124 VAL A N 1
ATOM 970 C CA . VAL A 1 124 ? 6.132 -0.775 -1.666 1.00 98.56 124 VAL A CA 1
ATOM 971 C C . VAL A 1 124 ? 5.912 -0.532 -0.175 1.00 98.56 124 VAL A C 1
ATOM 973 O O . VAL A 1 124 ? 4.816 -0.763 0.330 1.00 98.56 124 VAL A O 1
ATOM 976 N N . LYS A 1 125 ? 6.929 0.004 0.511 1.00 98.44 125 LYS A N 1
ATOM 977 C CA . LYS A 1 125 ? 6.854 0.323 1.940 1.00 98.44 125 LYS A CA 1
ATOM 978 C C . LYS A 1 125 ? 5.749 1.335 2.244 1.00 98.44 125 LYS A C 1
ATOM 980 O O . LYS A 1 125 ? 4.978 1.106 3.165 1.00 98.44 125 LYS A O 1
ATOM 985 N N . SER A 1 126 ? 5.626 2.409 1.465 1.00 98.25 126 SER A N 1
ATOM 986 C CA . SER A 1 126 ? 4.570 3.403 1.676 1.00 98.25 126 SER A CA 1
ATOM 987 C C . SER A 1 126 ? 3.169 2.816 1.483 1.00 98.25 126 SER A C 1
ATOM 989 O O . SER A 1 126 ? 2.300 3.067 2.311 1.00 98.25 126 SER A O 1
ATOM 991 N N . PHE A 1 127 ? 2.941 1.964 0.478 1.00 98.31 127 PHE A N 1
ATOM 99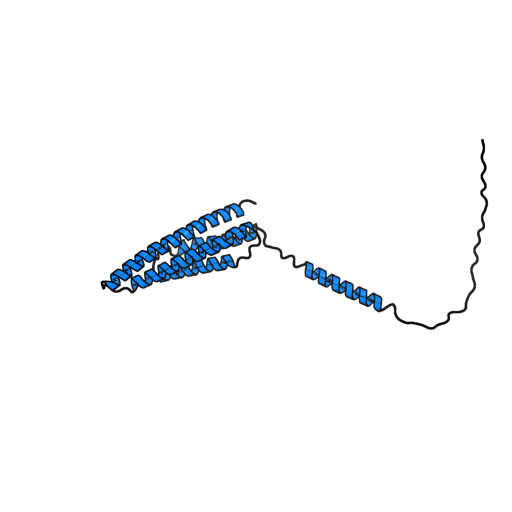2 C CA . PHE A 1 127 ? 1.651 1.274 0.340 1.00 98.31 127 PHE A CA 1
ATOM 993 C C . PHE A 1 127 ? 1.368 0.277 1.477 1.00 98.31 127 PHE A C 1
ATOM 995 O O . PHE A 1 127 ? 0.224 0.181 1.924 1.00 98.31 127 PHE A O 1
ATOM 1002 N N . GLN A 1 128 ? 2.385 -0.421 1.990 1.00 98.62 128 GLN A N 1
ATOM 1003 C CA . GLN A 1 128 ? 2.251 -1.277 3.180 1.00 98.62 128 GLN A CA 1
ATOM 1004 C C . GLN A 1 128 ? 1.916 -0.462 4.436 1.00 98.62 128 GLN A C 1
ATOM 1006 O O . GLN A 1 128 ? 1.057 -0.863 5.214 1.00 98.62 128 GLN A O 1
ATOM 1011 N N . GLU A 1 129 ? 2.550 0.696 4.620 1.00 98.56 129 GLU A N 1
ATOM 1012 C CA . GLU A 1 129 ? 2.286 1.596 5.748 1.00 98.56 129 GLU A CA 1
ATOM 1013 C C . GLU A 1 129 ? 0.866 2.175 5.689 1.00 98.56 129 GLU A C 1
ATOM 1015 O O . GLU A 1 129 ? 0.172 2.186 6.706 1.00 98.56 129 GLU A O 1
ATOM 1020 N N . ILE A 1 130 ? 0.395 2.575 4.500 1.00 97.88 130 ILE A N 1
ATOM 1021 C CA . ILE A 1 130 ? -1.005 2.977 4.282 1.00 97.88 130 ILE A CA 1
ATOM 1022 C C . ILE A 1 130 ? -1.949 1.821 4.637 1.00 97.88 130 ILE A C 1
ATOM 1024 O O . ILE A 1 130 ? -2.907 2.015 5.385 1.00 97.88 130 ILE A O 1
ATOM 1028 N N . SER A 1 131 ? -1.671 0.613 4.134 1.00 98.25 131 SER A N 1
ATOM 1029 C CA . SER A 1 131 ? -2.472 -0.583 4.420 1.00 98.25 131 SER A CA 1
ATOM 1030 C C . SER A 1 131 ? -2.580 -0.851 5.921 1.00 98.25 131 SER A C 1
ATOM 1032 O O . SER A 1 131 ? -3.681 -1.008 6.448 1.00 98.25 131 SER A O 1
ATOM 1034 N N . GLN A 1 132 ? -1.448 -0.853 6.624 1.00 98.62 132 GLN A N 1
ATOM 1035 C CA . GLN A 1 132 ? -1.404 -1.114 8.056 1.00 98.62 132 GLN A CA 1
ATOM 1036 C C . GLN A 1 132 ? -2.199 -0.067 8.839 1.00 98.62 132 GLN A C 1
ATOM 1038 O O . GLN A 1 132 ? -3.028 -0.428 9.674 1.00 98.62 132 GLN A O 1
ATOM 1043 N N . ALA A 1 133 ? -1.987 1.215 8.541 1.00 98.25 133 ALA A N 1
ATOM 1044 C CA . ALA A 1 133 ? -2.674 2.306 9.218 1.00 98.25 133 ALA A CA 1
ATOM 1045 C C . ALA A 1 133 ? -4.198 2.237 9.021 1.00 98.25 133 ALA A C 1
ATOM 1047 O O . ALA A 1 133 ? -4.951 2.372 9.982 1.00 98.25 133 ALA A O 1
ATOM 1048 N N . LEU A 1 134 ? -4.668 1.949 7.803 1.00 96.75 134 LEU A N 1
ATOM 1049 C CA . LEU A 1 134 ? -6.095 1.743 7.534 1.00 96.75 134 LEU A CA 1
ATOM 1050 C C . LEU A 1 134 ? -6.647 0.506 8.257 1.00 96.75 134 LEU A C 1
ATOM 1052 O O . LEU A 1 134 ? -7.751 0.551 8.799 1.00 96.75 134 LEU A O 1
ATOM 1056 N N . GLY A 1 135 ? -5.878 -0.581 8.324 1.00 97.94 135 GLY A N 1
ATOM 1057 C CA . GLY A 1 135 ? -6.254 -1.769 9.090 1.00 97.94 135 GLY A CA 1
ATOM 1058 C C . GLY A 1 135 ? -6.413 -1.473 10.584 1.00 97.94 135 GLY A C 1
ATOM 1059 O O . GLY A 1 135 ? -7.330 -1.984 11.226 1.00 97.94 135 GLY A O 1
ATOM 1060 N N . ASP A 1 136 ? -5.565 -0.610 11.140 1.00 98.25 136 ASP A N 1
ATOM 1061 C CA . ASP A 1 136 ? -5.670 -0.188 12.536 1.00 98.25 136 ASP A CA 1
ATOM 1062 C C . ASP A 1 136 ? -6.867 0.749 12.764 1.00 98.25 136 ASP A C 1
ATOM 1064 O O . ASP A 1 136 ? -7.605 0.549 13.728 1.00 98.25 136 ASP A O 1
ATOM 1068 N N . ILE A 1 137 ? -7.152 1.675 11.836 1.00 96.75 137 ILE A N 1
ATOM 1069 C CA . ILE A 1 137 ? -8.389 2.479 11.857 1.00 96.75 137 ILE A CA 1
ATOM 1070 C C . ILE A 1 137 ? -9.620 1.567 11.860 1.00 96.75 137 ILE A C 1
ATOM 1072 O O . ILE A 1 137 ? -10.522 1.766 12.671 1.00 96.75 137 ILE A O 1
ATOM 1076 N N . SER A 1 138 ? -9.656 0.549 10.996 1.00 97.19 138 SER A N 1
ATOM 1077 C CA . SER A 1 138 ? -10.774 -0.397 10.928 1.00 97.19 138 SER A CA 1
ATOM 1078 C C . SER A 1 138 ? -11.009 -1.122 12.258 1.00 97.19 138 SER A C 1
ATOM 1080 O O . SER A 1 138 ? -12.139 -1.154 12.753 1.00 97.19 138 SER A O 1
ATOM 1082 N N . LYS A 1 139 ? -9.947 -1.641 12.890 1.00 97.69 139 LYS A N 1
ATOM 1083 C CA . LYS A 1 139 ? -10.048 -2.296 14.206 1.00 97.69 139 LYS A CA 1
ATOM 1084 C C . LYS A 1 139 ? -10.575 -1.339 15.271 1.00 97.69 139 LYS A C 1
ATOM 1086 O O . LYS A 1 139 ? -11.434 -1.727 16.060 1.00 97.69 139 LYS A O 1
ATOM 1091 N N . SER A 1 140 ? -10.098 -0.096 15.286 1.00 97.19 140 SER A N 1
ATOM 1092 C CA . SER A 1 140 ? -10.565 0.919 16.233 1.00 97.19 140 SER A CA 1
ATOM 1093 C C . SER A 1 140 ? -12.025 1.306 15.986 1.00 97.19 140 SER A C 1
ATOM 1095 O O . SER A 1 140 ? -12.788 1.419 16.943 1.00 97.19 140 SER A O 1
ATOM 1097 N N . LEU A 1 141 ? -12.459 1.423 14.726 1.00 96.00 141 LEU A N 1
ATOM 1098 C CA . LEU A 1 141 ? -13.870 1.627 14.375 1.00 96.00 141 LEU A CA 1
ATOM 1099 C C . LEU A 1 141 ? -14.740 0.461 14.861 1.00 96.00 141 LEU A C 1
ATOM 1101 O O . LEU A 1 141 ? -15.802 0.679 15.442 1.00 96.00 141 LEU A O 1
ATOM 1105 N N . GLN A 1 142 ? -14.287 -0.779 14.670 1.00 96.00 142 GLN A N 1
ATOM 1106 C CA . GLN A 1 142 ? -15.002 -1.961 15.146 1.00 96.00 142 GLN A CA 1
ATOM 1107 C C . GLN A 1 142 ? -15.098 -1.989 16.676 1.00 96.00 142 GLN A C 1
ATOM 1109 O O . GLN A 1 142 ? -16.178 -2.234 17.210 1.00 96.00 142 GLN A O 1
ATOM 1114 N N . ALA A 1 143 ? -14.000 -1.707 17.380 1.00 94.31 143 ALA A N 1
ATOM 1115 C CA . ALA A 1 143 ? -13.981 -1.638 18.839 1.00 94.31 143 ALA A CA 1
ATOM 1116 C C . ALA A 1 143 ? -14.929 -0.550 19.366 1.00 94.31 143 ALA A C 1
ATOM 1118 O O . ALA A 1 143 ? -15.732 -0.818 20.258 1.00 94.31 143 ALA A O 1
ATOM 1119 N N . GLY A 1 144 ? -14.902 0.643 18.764 1.00 93.44 144 GLY A N 1
ATOM 1120 C CA . GLY A 1 144 ? -15.808 1.739 19.112 1.00 93.44 144 GLY A CA 1
ATOM 1121 C C . GLY A 1 144 ? -17.284 1.397 18.883 1.00 93.44 144 GLY A C 1
ATOM 1122 O O . GLY A 1 144 ? -18.121 1.746 19.709 1.00 93.44 144 GLY A O 1
ATOM 1123 N N . ASN A 1 145 ? -17.604 0.661 17.813 1.00 92.06 145 ASN A N 1
ATOM 1124 C CA . ASN A 1 145 ? -18.975 0.233 17.505 1.00 92.06 145 ASN A CA 1
ATOM 1125 C C . ASN A 1 145 ? -19.516 -0.851 18.453 1.00 92.06 145 ASN A C 1
ATOM 1127 O O . ASN A 1 145 ? -20.731 -0.993 18.579 1.00 92.06 145 ASN A O 1
ATOM 1131 N N . LEU A 1 146 ? -18.638 -1.636 19.084 1.00 94.50 146 LEU A N 1
ATOM 1132 C CA . LEU A 1 146 ? -19.012 -2.704 20.021 1.00 94.50 146 LEU A CA 1
ATOM 1133 C C . LEU A 1 146 ? -19.042 -2.241 21.485 1.00 94.50 146 LEU A C 1
ATOM 1135 O O . LEU A 1 146 ? -19.521 -2.979 22.348 1.00 94.50 146 LEU A O 1
ATOM 1139 N N . ALA A 1 147 ? -18.524 -1.048 21.776 1.00 94.62 147 ALA A N 1
ATOM 1140 C CA . ALA A 1 147 ? -18.458 -0.514 23.126 1.00 94.62 147 ALA A CA 1
ATOM 1141 C C . ALA A 1 147 ? -19.858 -0.237 23.702 1.00 94.62 147 ALA A C 1
ATOM 1143 O O . ALA A 1 147 ? -20.774 0.216 23.013 1.00 94.62 147 ALA A O 1
ATOM 1144 N N . SER A 1 148 ? -20.026 -0.504 24.999 1.00 91.69 148 SER A N 1
ATOM 1145 C CA . SER A 1 148 ? -21.285 -0.244 25.704 1.00 91.69 148 SER A CA 1
ATOM 1146 C C . SER A 1 148 ? -21.445 1.245 26.054 1.00 91.69 148 SER A C 1
ATOM 1148 O O . SER A 1 148 ? -20.524 2.049 25.919 1.00 91.69 148 SER A O 1
ATOM 1150 N N . THR A 1 149 ? -22.611 1.637 26.572 1.00 91.38 149 THR A N 1
ATOM 1151 C CA . THR A 1 149 ? -22.842 3.009 27.059 1.00 91.38 149 THR A CA 1
ATOM 1152 C C . THR A 1 149 ? -22.388 3.240 28.507 1.00 91.38 149 THR A C 1
ATOM 1154 O O . THR A 1 149 ? -22.665 4.315 29.054 1.00 91.38 149 THR A O 1
ATOM 1157 N N . SER A 1 150 ? -21.744 2.249 29.143 1.00 95.75 150 SER A N 1
ATOM 1158 C CA . SER A 1 150 ? -21.206 2.364 30.506 1.00 95.75 150 SER A CA 1
ATOM 1159 C C . SER A 1 150 ? -20.031 3.346 30.567 1.00 95.75 150 SER A C 1
ATOM 1161 O O . SER A 1 150 ? -19.594 3.880 29.547 1.00 95.75 150 SER A O 1
ATOM 1163 N N . ILE A 1 151 ? -19.515 3.607 31.770 1.00 94.56 151 ILE A N 1
ATOM 1164 C CA . ILE A 1 151 ? -18.316 4.438 31.939 1.00 94.56 151 ILE A CA 1
ATOM 1165 C C . ILE A 1 151 ? -17.134 3.786 31.210 1.00 94.56 151 ILE A C 1
ATOM 1167 O O . ILE A 1 151 ? -16.499 4.439 30.387 1.00 94.56 151 ILE A O 1
ATOM 1171 N N . GLU A 1 152 ? -16.923 2.484 31.405 1.00 93.38 152 GLU A N 1
ATOM 1172 C CA . GLU A 1 152 ? -15.859 1.728 30.734 1.00 93.38 152 GLU A CA 1
ATOM 1173 C C . GLU A 1 152 ? -16.052 1.708 29.210 1.00 93.38 152 GLU A C 1
ATOM 1175 O O . GLU A 1 152 ? -15.097 1.854 28.451 1.00 93.38 152 GLU A O 1
ATOM 1180 N N . GLY A 1 153 ? -17.294 1.573 28.732 1.00 95.88 153 GLY A N 1
ATOM 1181 C CA . GLY A 1 153 ? -17.587 1.633 27.300 1.00 95.88 153 GLY A CA 1
ATOM 1182 C C . GLY A 1 153 ? -17.306 3.013 26.690 1.00 95.88 153 GLY A C 1
ATOM 1183 O O . GLY A 1 153 ? -16.775 3.116 25.585 1.00 95.88 153 GLY A O 1
ATOM 1184 N N . ARG A 1 154 ? -17.559 4.100 27.428 1.00 95.12 154 ARG A N 1
ATOM 1185 C CA . ARG A 1 154 ? -17.195 5.461 26.995 1.00 95.12 154 ARG A CA 1
ATOM 1186 C C . ARG A 1 154 ? -15.686 5.668 26.942 1.00 95.12 154 ARG A C 1
ATOM 1188 O O . ARG A 1 154 ? -15.217 6.325 26.014 1.00 95.12 154 ARG A O 1
ATOM 1195 N N . GLU A 1 155 ? -14.937 5.102 27.884 1.00 95.75 155 GLU A N 1
ATOM 1196 C CA . GLU A 1 155 ? -13.470 5.101 27.834 1.00 95.75 155 GLU A CA 1
ATOM 1197 C C . GLU A 1 155 ? -12.963 4.355 26.592 1.00 95.75 155 GLU A C 1
ATOM 1199 O O . GLU A 1 155 ? -12.135 4.892 25.858 1.00 95.75 155 GLU A O 1
ATOM 1204 N N . GLN A 1 156 ? -13.532 3.186 26.273 1.00 95.69 156 GLN A N 1
ATOM 1205 C CA . GLN A 1 156 ? -13.197 2.441 25.050 1.00 95.69 156 GLN A CA 1
ATOM 1206 C C . GLN A 1 156 ? -13.446 3.260 23.775 1.00 95.69 156 GLN A C 1
ATOM 1208 O O . GLN A 1 156 ? -12.610 3.254 22.871 1.00 95.69 156 GLN A O 1
ATOM 1213 N N . ILE A 1 157 ? -14.557 4.004 23.704 1.00 96.25 157 ILE A N 1
ATOM 1214 C CA . ILE A 1 157 ? -14.848 4.898 22.571 1.00 96.25 157 ILE A CA 1
ATOM 1215 C C . ILE A 1 157 ? -13.793 6.006 22.463 1.00 96.25 157 ILE A C 1
ATOM 1217 O O . ILE A 1 157 ? -13.333 6.306 21.362 1.00 96.25 157 ILE A O 1
ATOM 1221 N N . GLN A 1 158 ? -13.383 6.609 23.582 1.00 96.62 158 GLN A N 1
ATOM 1222 C CA . GLN A 1 158 ? -12.351 7.653 23.580 1.00 96.62 158 GLN A CA 1
ATOM 1223 C C . GLN A 1 158 ? -10.992 7.109 23.129 1.00 96.62 158 GLN A C 1
ATOM 1225 O O . GLN A 1 158 ? -10.317 7.742 22.314 1.00 96.62 158 GLN A O 1
ATOM 1230 N N . THR A 1 159 ? -10.606 5.920 23.598 1.00 96.50 159 THR A N 1
ATOM 1231 C CA . THR A 1 159 ? -9.390 5.240 23.133 1.00 96.50 159 THR A CA 1
ATOM 1232 C C . THR A 1 159 ? -9.462 4.953 21.636 1.00 96.50 159 THR A C 1
ATOM 1234 O O . THR A 1 159 ? -8.535 5.301 20.907 1.00 96.50 159 THR A O 1
ATOM 1237 N N . ALA A 1 160 ? -10.587 4.418 21.151 1.00 96.38 160 ALA A N 1
ATOM 1238 C CA . ALA A 1 160 ? -10.793 4.166 19.729 1.00 96.38 160 ALA A CA 1
ATOM 1239 C C . ALA A 1 160 ? -10.662 5.447 18.887 1.00 96.38 160 ALA A C 1
ATOM 1241 O O . ALA A 1 160 ? -10.010 5.429 17.846 1.00 96.38 160 ALA A O 1
ATOM 1242 N N . GLN A 1 161 ? -11.215 6.575 19.344 1.00 96.75 161 GLN A N 1
ATOM 1243 C CA . GLN A 1 161 ? -11.064 7.868 18.666 1.00 96.75 161 GLN A CA 1
ATOM 1244 C C . GLN A 1 161 ? -9.603 8.329 18.610 1.00 96.75 161 GLN A C 1
ATOM 1246 O O . GLN A 1 161 ? -9.134 8.753 17.552 1.00 96.75 161 GLN A O 1
ATOM 1251 N N . ALA A 1 162 ? -8.875 8.232 19.724 1.00 97.94 162 ALA A N 1
ATOM 1252 C CA . ALA A 1 162 ? -7.461 8.596 19.773 1.00 97.94 162 ALA A CA 1
ATOM 1253 C C . ALA A 1 162 ? -6.617 7.722 18.829 1.00 97.94 162 ALA A C 1
ATOM 1255 O O . ALA A 1 162 ? -5.755 8.235 18.108 1.00 97.94 162 ALA A O 1
ATOM 1256 N N . ASP A 1 163 ? -6.904 6.422 18.777 1.00 97.69 163 ASP A N 1
ATOM 1257 C CA . ASP A 1 163 ? -6.229 5.487 17.882 1.00 97.69 163 ASP A CA 1
ATOM 1258 C C . ASP A 1 163 ? -6.539 5.752 16.408 1.00 97.69 163 ASP A C 1
ATOM 1260 O O . ASP A 1 163 ? -5.617 5.734 15.592 1.00 97.69 163 ASP A O 1
ATOM 1264 N N . ILE A 1 164 ? -7.789 6.082 16.067 1.00 96.94 164 ILE A N 1
ATOM 1265 C CA . ILE A 1 164 ? -8.171 6.488 14.705 1.00 96.94 164 ILE A CA 1
ATOM 1266 C C . ILE A 1 164 ? -7.392 7.735 14.280 1.00 96.94 164 ILE A C 1
ATOM 1268 O O . ILE A 1 164 ? -6.854 7.769 13.176 1.00 96.94 164 ILE A O 1
ATOM 1272 N N . ILE A 1 165 ? -7.287 8.748 15.146 1.00 97.38 165 ILE A N 1
ATOM 1273 C CA . ILE A 1 165 ? -6.534 9.977 14.843 1.00 97.38 165 ILE A CA 1
ATOM 1274 C C . ILE A 1 165 ? -5.056 9.653 14.608 1.00 97.38 165 ILE A C 1
ATOM 1276 O O . ILE A 1 165 ? -4.474 10.092 13.613 1.00 97.38 165 ILE A O 1
ATOM 1280 N N . ARG A 1 166 ? -4.449 8.861 15.497 1.00 98.31 166 ARG A N 1
ATOM 1281 C CA . ARG A 1 166 ? -3.040 8.461 15.403 1.00 98.31 166 ARG A CA 1
ATOM 1282 C C . ARG A 1 166 ? -2.762 7.661 14.129 1.00 98.31 166 ARG A C 1
ATOM 1284 O O . ARG A 1 166 ? -1.819 7.974 13.405 1.00 98.31 166 ARG A O 1
ATOM 1291 N N . ALA A 1 167 ? -3.576 6.652 13.837 1.00 97.69 167 ALA A N 1
ATOM 1292 C CA . ALA A 1 167 ? -3.435 5.846 12.629 1.00 97.69 167 ALA A CA 1
ATOM 1293 C C . ALA A 1 167 ? -3.725 6.674 11.362 1.00 97.69 167 ALA A C 1
ATOM 1295 O O . ALA A 1 167 ? -3.013 6.551 10.370 1.00 97.69 167 ALA A O 1
ATOM 1296 N N . GLY A 1 168 ? -4.676 7.611 11.408 1.00 96.38 168 GLY A N 1
ATOM 1297 C CA . GLY A 1 168 ? -4.935 8.558 10.320 1.00 96.38 168 GLY A CA 1
ATOM 1298 C C . GLY A 1 168 ? -3.732 9.453 10.007 1.00 96.38 168 GLY A C 1
ATOM 1299 O O . GLY A 1 168 ? -3.401 9.666 8.841 1.00 96.38 168 GLY A O 1
ATOM 1300 N N . GLN A 1 169 ? -3.014 9.925 11.029 1.00 98.06 169 GLN A N 1
ATOM 1301 C CA . GLN A 1 169 ? -1.758 10.660 10.836 1.00 98.06 169 GLN A CA 1
ATOM 1302 C C . GLN A 1 169 ? -0.683 9.794 10.167 1.00 98.06 169 GLN A C 1
ATOM 1304 O O . GLN A 1 169 ? 0.008 10.270 9.265 1.00 98.06 169 GLN A O 1
ATOM 1309 N N . GLN A 1 170 ? -0.569 8.523 10.562 1.00 98.00 170 GLN A N 1
ATOM 1310 C CA . GLN A 1 170 ? 0.363 7.573 9.945 1.00 98.00 170 GLN A CA 1
ATOM 1311 C C . GLN A 1 170 ? 0.015 7.312 8.473 1.00 98.00 170 GLN A C 1
ATOM 1313 O O . GLN A 1 170 ? 0.899 7.377 7.619 1.00 98.00 170 GLN A O 1
ATOM 1318 N N . ALA A 1 171 ? -1.268 7.098 8.162 1.00 96.44 171 ALA A N 1
ATOM 1319 C CA . ALA A 1 171 ? -1.746 6.931 6.791 1.00 96.44 171 ALA A CA 1
ATOM 1320 C C . ALA A 1 171 ? -1.425 8.165 5.932 1.00 96.44 171 ALA A C 1
ATOM 1322 O O . ALA A 1 171 ? -0.868 8.027 4.845 1.00 96.44 171 ALA A O 1
ATOM 1323 N N . ASN A 1 1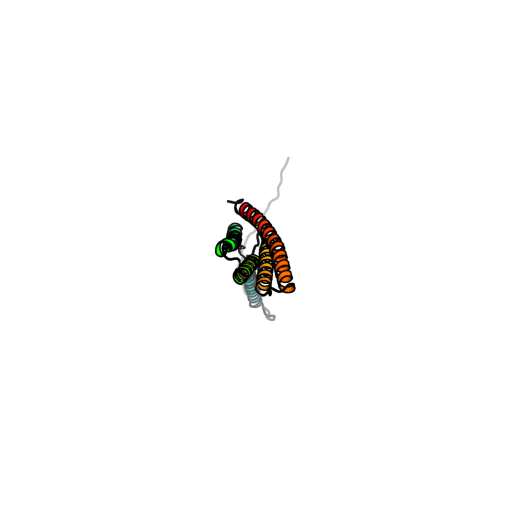72 ? -1.694 9.372 6.443 1.00 96.25 172 ASN A N 1
ATOM 1324 C CA . ASN A 1 172 ? -1.402 10.625 5.742 1.00 96.25 172 ASN A CA 1
ATOM 1325 C C . ASN A 1 172 ? 0.097 10.820 5.489 1.00 96.25 172 ASN A C 1
ATOM 1327 O O . ASN A 1 172 ? 0.494 11.253 4.408 1.00 96.25 172 ASN A O 1
ATOM 1331 N N . GLN A 1 173 ? 0.945 10.484 6.462 1.00 97.94 173 GLN A N 1
ATOM 1332 C CA . GLN A 1 173 ? 2.393 10.562 6.290 1.00 97.94 173 GLN A CA 1
ATOM 1333 C C . GLN A 1 173 ? 2.887 9.577 5.221 1.00 97.94 173 GLN A C 1
ATOM 1335 O O . GLN A 1 173 ? 3.700 9.942 4.369 1.00 97.94 173 GLN A O 1
ATOM 1340 N N . ALA A 1 174 ? 2.388 8.341 5.240 1.00 97.75 174 ALA A N 1
ATOM 1341 C CA . ALA A 1 174 ? 2.733 7.331 4.247 1.00 97.75 174 ALA A CA 1
ATOM 1342 C C . ALA A 1 174 ? 2.234 7.712 2.840 1.00 97.75 174 ALA A C 1
ATOM 1344 O O . ALA A 1 174 ? 2.976 7.556 1.870 1.00 97.75 174 ALA A O 1
ATOM 1345 N N . ALA A 1 175 ? 1.037 8.297 2.732 1.00 96.12 175 ALA A N 1
ATOM 1346 C CA . ALA A 1 175 ? 0.507 8.845 1.484 1.00 96.12 175 ALA A CA 1
ATOM 1347 C C . ALA A 1 175 ? 1.376 9.992 0.943 1.00 96.12 175 ALA A C 1
ATOM 1349 O O . ALA A 1 175 ? 1.769 9.965 -0.219 1.00 96.12 175 ALA A O 1
ATOM 1350 N N . ALA A 1 176 ? 1.789 10.936 1.793 1.00 97.00 176 ALA A N 1
ATOM 1351 C CA . ALA A 1 176 ? 2.685 12.020 1.384 1.00 97.00 176 ALA A CA 1
ATOM 1352 C C . ALA A 1 176 ? 4.049 11.501 0.885 1.00 97.00 176 ALA A C 1
ATOM 1354 O O . ALA A 1 176 ? 4.594 11.997 -0.107 1.00 97.00 176 ALA A O 1
ATOM 1355 N N . ASN A 1 177 ? 4.595 10.466 1.534 1.00 96.94 177 ASN A N 1
ATOM 1356 C CA . ASN A 1 177 ? 5.803 9.788 1.059 1.00 96.94 177 ASN A CA 1
ATOM 1357 C C . ASN A 1 177 ? 5.574 9.150 -0.320 1.00 96.94 177 ASN A C 1
ATOM 1359 O O . ASN A 1 177 ? 6.412 9.297 -1.216 1.00 96.94 177 ASN A O 1
ATOM 1363 N N . GLN A 1 178 ? 4.429 8.490 -0.510 1.00 97.62 178 GLN A N 1
ATOM 1364 C CA . GLN A 1 178 ? 4.048 7.884 -1.781 1.00 97.62 178 GLN A CA 1
ATOM 1365 C C . GLN A 1 178 ? 3.875 8.928 -2.895 1.00 97.62 178 GLN A C 1
ATOM 1367 O O . GLN A 1 178 ? 4.332 8.699 -4.017 1.00 97.62 178 GLN A O 1
ATOM 1372 N N . ASP A 1 179 ? 3.305 10.097 -2.608 1.00 96.62 179 ASP A N 1
ATOM 1373 C CA . ASP A 1 179 ? 3.160 11.197 -3.572 1.00 96.62 179 ASP A CA 1
ATOM 1374 C C . ASP A 1 179 ? 4.518 11.764 -4.005 1.00 96.62 179 ASP A C 1
ATOM 1376 O O . ASP A 1 179 ? 4.767 12.009 -5.195 1.00 96.62 179 ASP A O 1
ATOM 1380 N N . ALA A 1 180 ? 5.449 11.909 -3.058 1.00 97.81 180 ALA A N 1
ATOM 1381 C CA . ALA A 1 180 ? 6.815 12.329 -3.353 1.00 97.81 180 ALA A CA 1
ATOM 1382 C C . ALA A 1 180 ? 7.547 11.303 -4.239 1.00 97.81 180 ALA A C 1
ATOM 1384 O O . ALA A 1 180 ? 8.244 11.677 -5.190 1.00 97.81 180 ALA A O 1
ATOM 1385 N N . LEU A 1 181 ? 7.373 10.006 -3.971 1.00 98.06 181 LEU A N 1
ATOM 1386 C CA . LEU A 1 181 ? 7.929 8.919 -4.785 1.00 98.06 181 LEU A CA 1
ATOM 1387 C C . LEU A 1 181 ? 7.290 8.861 -6.176 1.00 98.06 181 LEU A C 1
ATOM 1389 O O . LEU A 1 181 ? 7.998 8.705 -7.171 1.00 98.06 181 LEU A O 1
ATOM 1393 N N . THR A 1 182 ? 5.980 9.071 -6.261 1.00 96.88 182 THR A N 1
ATOM 1394 C CA . THR A 1 182 ? 5.233 9.144 -7.523 1.00 96.88 182 THR A CA 1
ATOM 1395 C C . THR A 1 182 ? 5.724 10.305 -8.382 1.00 96.88 182 THR A C 1
ATOM 1397 O O . THR A 1 182 ? 5.957 10.143 -9.580 1.00 96.88 182 THR A O 1
ATOM 1400 N N . SER A 1 183 ? 5.986 11.461 -7.773 1.00 96.75 183 SER A N 1
ATOM 1401 C CA . SER A 1 183 ? 6.567 12.616 -8.465 1.00 96.75 183 SER A CA 1
ATOM 1402 C C . SER A 1 183 ? 7.962 12.307 -9.020 1.00 96.75 183 SER A C 1
ATOM 1404 O O . SER A 1 183 ? 8.249 12.601 -10.184 1.00 96.75 183 SER A O 1
ATOM 1406 N N . LYS A 1 184 ? 8.820 11.643 -8.230 1.00 96.88 184 LYS A N 1
ATOM 1407 C CA . LYS A 1 184 ? 10.138 11.167 -8.691 1.00 96.88 184 LYS A CA 1
ATOM 1408 C C . LYS A 1 184 ? 10.009 10.182 -9.853 1.00 96.88 184 LYS A C 1
ATOM 1410 O O . LYS A 1 184 ? 10.722 10.331 -10.845 1.00 96.88 184 LYS A O 1
ATOM 1415 N N . LEU A 1 185 ? 9.080 9.229 -9.758 1.00 97.00 185 LEU A N 1
ATOM 1416 C CA . LEU A 1 185 ? 8.794 8.254 -10.809 1.00 97.00 185 LEU A CA 1
ATOM 1417 C C . LEU A 1 185 ? 8.389 8.949 -12.110 1.00 97.00 185 LEU A C 1
ATOM 1419 O O . LEU A 1 185 ? 8.981 8.688 -13.153 1.00 97.00 185 LEU A O 1
ATOM 1423 N N . ILE A 1 186 ? 7.418 9.862 -12.054 1.00 95.38 186 ILE A N 1
ATOM 1424 C CA . ILE A 1 186 ? 6.921 10.586 -13.230 1.00 95.38 186 ILE A CA 1
ATOM 1425 C C . ILE A 1 186 ? 8.041 11.402 -13.879 1.00 95.38 186 ILE A C 1
ATOM 1427 O O . ILE A 1 186 ? 8.196 11.363 -15.101 1.00 95.38 186 ILE A O 1
ATOM 1431 N N . ASN A 1 187 ? 8.837 12.118 -13.083 1.00 95.94 187 ASN A N 1
ATOM 1432 C CA . ASN A 1 187 ? 9.944 12.926 -13.594 1.00 95.94 187 ASN A CA 1
ATOM 1433 C C . ASN A 1 187 ? 11.012 12.056 -14.254 1.00 95.94 187 ASN A C 1
ATOM 1435 O O . ASN A 1 187 ? 11.416 12.330 -15.387 1.00 95.94 187 ASN A O 1
ATOM 1439 N N . TYR A 1 188 ? 11.408 10.962 -13.598 1.00 95.56 188 TYR A N 1
ATOM 1440 C CA . TYR A 1 188 ? 12.335 10.009 -14.190 1.00 95.56 188 TYR A CA 1
ATOM 1441 C C . TYR A 1 188 ? 11.764 9.440 -15.489 1.00 95.56 188 TYR A C 1
ATOM 1443 O O . TYR A 1 188 ? 12.426 9.476 -16.517 1.00 95.56 188 TYR A O 1
ATOM 1451 N N . CYS A 1 189 ? 10.515 8.992 -15.513 1.00 93.88 189 CYS A N 1
ATOM 1452 C CA . CYS A 1 189 ? 9.921 8.390 -16.704 1.00 93.88 189 CYS A CA 1
ATOM 1453 C C . CYS A 1 189 ? 9.706 9.365 -17.874 1.00 93.88 189 CYS A C 1
ATOM 1455 O O . CYS A 1 189 ? 9.608 8.917 -19.015 1.00 93.88 189 CYS A O 1
ATOM 1457 N N . LYS A 1 190 ? 9.689 10.681 -17.628 1.00 91.38 190 LYS A N 1
ATOM 1458 C CA . LYS A 1 190 ? 9.648 11.723 -18.670 1.00 91.38 190 LYS A CA 1
ATOM 1459 C C . LYS A 1 190 ? 11.027 12.105 -19.217 1.00 91.38 190 LYS A C 1
ATOM 1461 O O . LYS A 1 190 ? 11.119 12.474 -20.380 1.00 91.38 190 LYS A O 1
ATOM 1466 N N . SER A 1 191 ? 12.087 12.000 -18.412 1.00 74.94 191 SER A N 1
ATOM 1467 C CA . SER A 1 191 ? 13.442 12.518 -18.690 1.00 74.94 191 SER A CA 1
ATOM 1468 C C . SER A 1 191 ? 14.211 11.826 -19.840 1.00 74.94 191 SER A C 1
ATOM 1470 O O . SER A 1 191 ? 15.429 11.948 -19.911 1.00 74.94 191 SER A O 1
ATOM 1472 N N . ASN A 1 192 ? 13.558 11.057 -20.713 1.00 56.78 192 ASN A N 1
ATOM 1473 C CA . ASN A 1 192 ? 14.211 10.386 -21.848 1.00 56.78 192 ASN A CA 1
ATOM 1474 C C . ASN A 1 192 ? 13.246 10.160 -23.025 1.00 56.78 192 ASN A C 1
ATOM 1476 O O . ASN A 1 192 ? 13.333 9.149 -23.725 1.00 56.78 192 ASN A O 1
ATOM 1480 N N . ARG A 1 193 ? 12.277 11.067 -23.168 1.00 49.28 193 ARG A N 1
ATOM 1481 C CA . ARG A 1 193 ? 11.394 11.161 -24.327 1.00 49.28 193 ARG A CA 1
ATOM 1482 C C . ARG A 1 193 ? 11.894 12.251 -25.261 1.00 49.28 193 ARG A C 1
ATOM 1484 O O . ARG A 1 193 ? 12.395 13.264 -24.726 1.00 49.28 193 ARG A O 1
#

Sequence (193 aa):
MSQLNRKSTIDNRQSSDALYDKIPESTFFCNRGFMYFFRKQIAILLIVVACCTLTVSCSDSRAVQCTKFTKIVNKGNALIDVDKDRNDAATTDNLAKNFNLIANELEALRITDPTLKEIQKPSVKSFQEISQALGDISKSLQAGNLASTSIEGREQIQTAQADIIRAGQQANQAAANQDALTSKLINYCKSNR